Protein AF-A0A4Q0S9Q3-F1 (afdb_monomer_lite)

InterPro domains:
  IPR011087 Domain of unknown function DUF1522 [PF07482] (77-188)

Secondary structure (DSSP, 8-state):
--S-S-----S------PBBSSTTS-SB--TT-BSSPBPPEEE-SS--B--SSSPPBP-TT-BSS---SSGGG-BSS-TTT-S--TT-EEEETTEEEEEESBPPPPGGGPPTT-EEETTEEE-SSS-EEEE-BS-SSS-S-BHHHHHHHHHHHHTSEEEEEETTEEEEEEPTT----EEETTEEEEE--SSS-EEEEEEHHHHHHTTS----SSSEEEEEE--B--BTBBSS---TT---

Organism: NCBI:txid1325118

Foldseek 3Di:
DVDDPDDPPPVDPPPPFFFAQPPPRPHGADPLFALFFAKWKAKFPDQQWWPAPPTAFFFQQAALEAPNPDPNRTHLYWLVPGPQDAQFWKAKPNAIEGEHEAADDDLQPAPPCWADDQQWTDNQQLHIYGYQHNDSGGGSHGNNNVQLSNCSNLVQWTWDHDSRHTDIDGDPSHDGWGADSNMTMHMHDSQFKIKMKHAQVNCVSSSRYPDDDRHIDIHITGGHGDRRYTSDHDDPPDDD

Sequence (240 aa):
DLRGTTTYTSATALSNVLFSGNAGGTTAATGATTLGGVIGSVTGPTVVKDNQGTPANITSTTLLYGDGAALATAGLSTAAATQFTDGTSFTVNGHSITFKAGAAPAAASAPAGYGVSGNIATDGGGNSIIYLGANATNSTATVGDVLSAIDLASGVKNAVVAAGAATITTNTSQTASSITGGQITLETSTGADLSVVGKADLLKTLGLTTATGSGNATITATRTTATGSLASLITDGSTL

pLDDT: mean 89.93, std 14.17, range [39.97, 98.88]

Radius of gyration: 21.65 Å; chains: 1; bounding box: 60×39×56 Å

Structure (mmCIF, N/CA/C/O backbone):
data_AF-A0A4Q0S9Q3-F1
#
_entry.id   AF-A0A4Q0S9Q3-F1
#
loop_
_atom_site.group_PDB
_atom_site.id
_atom_site.type_symbol
_atom_site.label_atom_id
_atom_site.label_alt_id
_atom_site.label_comp_id
_atom_site.label_asym_id
_atom_site.label_entity_id
_atom_site.label_seq_id
_atom_site.pdbx_PDB_ins_code
_atom_site.Cartn_x
_atom_site.Cartn_y
_atom_site.Cartn_z
_atom_site.occupancy
_atom_site.B_iso_or_equiv
_atom_site.auth_seq_id
_atom_site.auth_comp_id
_atom_site.auth_asym_id
_atom_site.auth_atom_id
_atom_site.pdbx_PDB_model_num
ATOM 1 N N . ASP A 1 1 ? -35.015 -9.604 26.735 1.00 41.50 1 ASP A N 1
ATOM 2 C CA . ASP A 1 1 ? -35.066 -10.578 25.637 1.00 41.50 1 ASP A CA 1
ATOM 3 C C . ASP A 1 1 ? -34.632 -9.810 24.437 1.00 41.50 1 ASP A C 1
ATOM 5 O O . ASP A 1 1 ? -35.085 -8.671 24.363 1.00 41.50 1 ASP A O 1
ATOM 9 N N . LEU A 1 2 ? -33.742 -10.310 23.585 1.00 53.56 2 LEU A N 1
ATOM 10 C CA . LEU A 1 2 ? -33.534 -9.438 22.465 1.00 53.56 2 LEU A CA 1
ATOM 11 C C . LEU A 1 2 ? -34.849 -9.481 21.660 1.00 53.56 2 LEU A C 1
ATOM 13 O O . LEU A 1 2 ? -35.456 -8.417 21.625 1.00 53.56 2 LEU A O 1
ATOM 17 N N . ARG A 1 3 ? -35.401 -10.651 21.239 1.00 58.47 3 ARG A N 1
ATOM 18 C CA . ARG A 1 3 ? -36.821 -10.819 20.773 1.00 58.47 3 ARG A CA 1
ATOM 19 C C . ARG A 1 3 ? -37.427 -12.271 20.776 1.00 58.47 3 ARG A C 1
ATOM 21 O O . ARG A 1 3 ? -38.397 -12.515 20.059 1.00 58.47 3 ARG A O 1
ATOM 28 N N . GLY A 1 4 ? -36.876 -13.262 21.484 1.00 39.97 4 GLY A N 1
ATOM 29 C CA . GLY A 1 4 ? -37.471 -14.595 21.697 1.00 39.97 4 GLY A CA 1
ATOM 30 C C . GLY A 1 4 ? -38.446 -14.699 22.891 1.00 39.97 4 GLY A C 1
ATOM 31 O O . GLY A 1 4 ? -38.073 -14.550 24.051 1.00 39.97 4 GLY A O 1
ATOM 32 N N . THR A 1 5 ? -39.689 -15.097 22.605 1.00 51.19 5 THR A N 1
ATOM 33 C CA . THR A 1 5 ? -40.864 -15.224 23.502 1.00 51.19 5 THR A CA 1
ATOM 34 C C . THR A 1 5 ? -40.752 -16.200 24.688 1.00 51.19 5 THR A C 1
ATOM 36 O O . THR A 1 5 ? -41.751 -16.503 25.340 1.00 51.19 5 THR A O 1
ATOM 39 N N . THR A 1 6 ? -39.562 -16.692 25.022 1.00 49.62 6 THR A N 1
ATOM 40 C CA . THR A 1 6 ? -39.327 -17.466 26.244 1.00 49.62 6 THR A CA 1
ATOM 41 C C . THR A 1 6 ? -39.014 -16.522 27.401 1.00 49.62 6 THR A C 1
ATOM 43 O O . THR A 1 6 ? -37.876 -16.091 27.592 1.00 49.62 6 THR A O 1
ATOM 46 N N . THR A 1 7 ? -40.042 -16.187 28.182 1.00 51.19 7 THR A N 1
ATOM 47 C CA . THR A 1 7 ? -39.903 -15.464 29.449 1.00 51.19 7 THR A CA 1
ATOM 48 C C . THR A 1 7 ? -39.202 -16.356 30.471 1.00 51.19 7 THR A C 1
ATOM 50 O O . THR A 1 7 ? -39.825 -17.185 31.127 1.00 51.19 7 THR A O 1
ATOM 53 N N . TYR A 1 8 ? -37.895 -16.173 30.633 1.00 47.66 8 TYR A N 1
ATOM 54 C CA . TYR A 1 8 ? -37.218 -16.585 31.855 1.00 47.66 8 TYR A CA 1
ATOM 55 C C . TYR A 1 8 ? -37.502 -15.525 32.919 1.00 47.66 8 TYR A C 1
ATOM 57 O O . TYR A 1 8 ? -36.966 -14.417 32.858 1.00 47.66 8 TYR A O 1
ATOM 65 N N . THR A 1 9 ? -38.361 -15.837 33.889 1.00 49.69 9 THR A N 1
ATOM 66 C CA . THR A 1 9 ? -38.572 -14.993 35.072 1.00 49.69 9 THR A CA 1
ATOM 67 C C . THR A 1 9 ? -37.354 -15.110 35.991 1.00 49.69 9 THR A C 1
ATOM 69 O O . THR A 1 9 ? -37.385 -15.797 37.005 1.00 49.69 9 THR A O 1
ATOM 72 N N . SER A 1 10 ? -36.251 -14.459 35.623 1.00 50.94 10 SER A N 1
ATOM 73 C CA . SER A 1 10 ? -35.195 -14.103 36.569 1.00 50.94 10 SER A CA 1
ATOM 74 C C . SER A 1 10 ? -35.498 -12.693 37.066 1.00 50.94 10 SER A C 1
ATOM 76 O O . SER A 1 10 ? -35.314 -11.720 36.338 1.00 50.94 10 SER A O 1
ATOM 78 N N . ALA A 1 11 ? -36.004 -12.568 38.295 1.00 43.78 11 ALA A N 1
ATOM 79 C CA . ALA A 1 11 ? -36.315 -11.276 38.919 1.00 43.78 11 ALA A CA 1
ATOM 80 C C . ALA A 1 11 ? -35.061 -10.458 39.301 1.00 43.78 11 ALA A C 1
ATOM 82 O O . ALA A 1 11 ? -35.166 -9.406 39.923 1.00 43.78 11 ALA A O 1
ATOM 83 N N . THR A 1 12 ? -33.877 -10.911 38.892 1.00 48.44 12 THR A N 1
ATOM 84 C CA . THR A 1 12 ? -32.636 -10.142 38.922 1.00 48.44 12 THR A CA 1
ATOM 85 C C . THR A 1 12 ? -31.932 -10.303 37.581 1.00 48.44 12 THR A C 1
ATOM 87 O O . THR A 1 12 ? -30.956 -11.040 37.448 1.00 48.44 12 THR A O 1
ATOM 90 N N . ALA A 1 13 ? -32.411 -9.589 36.564 1.00 44.16 13 ALA A N 1
ATOM 91 C CA . ALA A 1 13 ? -31.478 -9.089 35.570 1.00 44.16 13 ALA A CA 1
ATOM 92 C C . ALA A 1 13 ? -30.642 -8.028 36.294 1.00 44.16 13 ALA A C 1
ATOM 94 O O . ALA A 1 13 ? -31.097 -6.900 36.478 1.00 44.16 13 ALA A O 1
ATOM 95 N N . LEU A 1 14 ? -29.443 -8.387 36.757 1.00 47.53 14 LEU A N 1
ATOM 96 C CA . LEU A 1 14 ? -28.401 -7.383 36.939 1.00 47.53 14 LEU A CA 1
ATOM 97 C C . LEU A 1 14 ? -28.178 -6.822 35.535 1.00 47.53 14 LEU A C 1
ATOM 99 O O . LEU A 1 14 ? -27.492 -7.434 34.720 1.00 47.53 14 LEU A O 1
ATOM 103 N N . SER A 1 15 ? -28.889 -5.753 35.178 1.00 52.16 15 SER A N 1
ATOM 104 C CA . SER A 1 15 ? -28.675 -5.110 33.894 1.00 52.16 15 SER A CA 1
ATOM 105 C C . SER A 1 15 ? -27.280 -4.509 33.966 1.00 52.16 15 SER A C 1
ATOM 107 O O . SER A 1 15 ? -27.103 -3.438 34.548 1.00 52.16 15 SER A O 1
ATOM 109 N N . ASN A 1 16 ? -26.286 -5.188 33.401 1.00 61.50 16 ASN A N 1
ATOM 110 C CA . ASN A 1 16 ? -25.068 -4.512 32.989 1.00 61.50 16 ASN A CA 1
ATOM 111 C C . ASN A 1 16 ? -25.515 -3.537 31.897 1.00 61.50 16 ASN A C 1
ATOM 113 O O . ASN A 1 16 ? -25.686 -3.908 30.738 1.00 61.50 16 ASN A O 1
ATOM 117 N N . VAL A 1 17 ? -25.853 -2.310 32.297 1.00 69.75 17 VAL A N 1
ATOM 118 C CA . VAL A 1 17 ? -26.145 -1.238 31.355 1.00 69.75 17 VAL A CA 1
ATOM 119 C C . VAL A 1 17 ? -24.828 -0.962 30.651 1.00 69.75 17 VAL A C 1
ATOM 121 O O . VAL A 1 17 ? -23.874 -0.507 31.276 1.00 69.75 17 VAL A O 1
ATOM 124 N N . LEU A 1 18 ? -24.752 -1.278 29.358 1.00 74.69 18 LEU A N 1
ATOM 125 C CA . LEU A 1 18 ? -23.637 -0.812 28.551 1.00 74.69 18 LEU A CA 1
ATOM 126 C C . LEU A 1 18 ? -23.770 0.701 28.437 1.00 74.69 18 LEU A C 1
ATOM 128 O O . LEU A 1 18 ? -24.818 1.206 28.032 1.00 74.69 18 LEU A O 1
ATOM 132 N N . PHE A 1 19 ? -22.716 1.418 28.797 1.00 78.31 19 PHE A N 1
ATOM 133 C CA . PHE A 1 19 ? -22.671 2.865 28.670 1.00 78.31 19 PHE A CA 1
ATOM 134 C C . PHE A 1 19 ? -21.982 3.259 27.365 1.00 78.31 19 PHE A C 1
ATOM 136 O O . PHE A 1 19 ? -21.008 2.645 26.920 1.00 78.31 19 PHE A O 1
ATOM 143 N N . SER A 1 20 ? -22.517 4.301 26.745 1.00 78.38 20 SER A N 1
ATOM 144 C CA . SER A 1 20 ? -21.866 4.992 25.637 1.00 78.38 20 SER A CA 1
ATOM 145 C C . SER A 1 20 ? -20.616 5.740 26.117 1.00 78.38 20 SER A C 1
ATOM 147 O O . SER A 1 20 ? -20.475 6.048 27.300 1.00 78.38 20 SER A O 1
ATOM 149 N N . GLY A 1 21 ? -19.729 6.088 25.187 1.00 74.75 21 GLY A N 1
ATOM 150 C CA . GLY A 1 21 ? -18.534 6.899 25.421 1.00 74.75 21 GLY A CA 1
ATOM 151 C C . GLY A 1 21 ? -18.807 8.382 25.681 1.00 74.75 21 GLY A C 1
ATOM 152 O O . GLY A 1 21 ? -17.877 9.183 25.665 1.00 74.75 21 GLY A O 1
ATOM 153 N N . ASN A 1 22 ? -20.063 8.775 25.913 1.00 73.56 22 ASN A N 1
ATOM 154 C CA . ASN A 1 22 ? -20.405 10.137 26.304 1.00 73.56 22 ASN A CA 1
ATOM 155 C C . ASN A 1 22 ? -19.749 10.507 27.645 1.00 73.56 22 ASN A C 1
ATOM 157 O O . ASN A 1 22 ? -19.721 9.717 28.594 1.00 73.56 22 ASN A O 1
ATOM 161 N N . ALA A 1 23 ? -19.262 11.748 27.734 1.00 68.12 23 ALA A N 1
ATOM 162 C CA . ALA A 1 23 ? -18.641 12.273 28.944 1.00 68.12 23 ALA A CA 1
ATOM 163 C C . ALA A 1 23 ? -19.564 12.105 30.166 1.00 68.12 23 ALA A C 1
ATOM 165 O O . ALA A 1 23 ? -20.757 12.399 30.108 1.00 68.12 23 ALA A O 1
ATOM 166 N N . GLY A 1 24 ? -18.997 11.620 31.272 1.00 70.62 24 GLY A N 1
ATOM 167 C CA . GLY A 1 24 ? -19.723 11.342 32.513 1.00 70.62 24 GLY A CA 1
ATOM 168 C C . GLY A 1 24 ? -20.203 9.897 32.674 1.00 70.62 24 GLY A C 1
ATOM 169 O O . GLY A 1 24 ? -20.557 9.527 33.787 1.00 70.62 24 GLY A O 1
ATOM 170 N N . GLY A 1 25 ? -20.183 9.063 31.624 1.00 67.88 25 GLY A N 1
ATOM 171 C CA . GLY A 1 25 ? -20.372 7.607 31.746 1.00 67.88 25 GLY A CA 1
ATOM 172 C C . GLY A 1 25 ? -21.751 7.152 32.244 1.00 67.88 25 GLY A C 1
ATOM 173 O O . GLY A 1 25 ? -21.907 6.003 32.632 1.00 67.88 25 GLY A O 1
ATOM 174 N N . THR A 1 26 ? -22.752 8.036 32.251 1.00 74.12 26 THR A N 1
ATOM 175 C CA . THR A 1 26 ? -24.121 7.741 32.715 1.00 74.12 26 THR A CA 1
ATOM 176 C C . THR A 1 26 ? -25.101 7.477 31.575 1.00 74.12 26 THR A C 1
ATOM 178 O O . THR A 1 26 ? -26.224 7.032 31.808 1.00 74.12 26 THR A O 1
ATOM 181 N N . THR A 1 27 ? -24.704 7.758 30.331 1.00 77.94 27 THR A N 1
ATOM 182 C CA . THR A 1 27 ? -25.585 7.625 29.166 1.00 77.94 27 THR A CA 1
ATOM 183 C C . THR A 1 27 ? -25.560 6.190 28.658 1.00 77.94 27 THR A C 1
ATOM 185 O O . THR A 1 27 ? -24.538 5.733 28.141 1.00 77.94 27 THR A O 1
ATOM 188 N N . ALA A 1 28 ? -26.683 5.485 28.791 1.00 80.62 28 ALA A N 1
ATOM 189 C CA . ALA A 1 28 ? -26.842 4.131 28.272 1.00 80.62 28 ALA A CA 1
ATOM 190 C C . ALA A 1 28 ? -26.620 4.081 26.749 1.00 80.62 28 ALA A C 1
ATOM 192 O O . ALA A 1 28 ? -27.009 4.993 26.016 1.00 80.62 28 ALA A O 1
ATOM 193 N N . ALA A 1 29 ? -25.999 3.003 26.277 1.00 77.06 29 ALA A N 1
ATOM 194 C CA . ALA A 1 29 ? -25.875 2.698 24.863 1.00 77.06 29 ALA A CA 1
ATOM 195 C C . ALA A 1 29 ? -27.266 2.510 24.232 1.00 77.06 29 ALA A C 1
ATOM 197 O O . ALA A 1 29 ? -28.191 1.980 24.849 1.00 77.06 29 ALA A O 1
ATOM 198 N N . THR A 1 30 ? -27.407 2.942 22.983 1.00 80.62 30 THR A N 1
ATOM 199 C CA . THR A 1 30 ? -28.635 2.813 22.187 1.00 80.62 30 THR A CA 1
ATOM 200 C C . THR A 1 30 ? -28.374 1.946 20.957 1.00 80.62 30 THR A C 1
ATOM 202 O O . THR A 1 30 ? -27.236 1.571 20.689 1.00 80.62 30 THR A O 1
ATOM 205 N N . GLY A 1 31 ? -29.402 1.658 20.151 1.00 75.75 31 GLY A N 1
ATOM 206 C CA . GLY A 1 31 ? -29.225 0.938 18.881 1.00 75.75 31 GLY A CA 1
ATOM 207 C C . GLY A 1 31 ? -28.346 1.664 17.851 1.00 75.75 31 GLY A C 1
ATOM 208 O O . GLY A 1 31 ? -27.918 1.046 16.883 1.00 75.75 31 GLY A O 1
ATOM 209 N N . ALA A 1 32 ? -28.063 2.955 18.059 1.00 76.81 32 ALA A N 1
ATOM 210 C CA . ALA A 1 32 ? -27.118 3.724 17.252 1.00 76.81 32 ALA A CA 1
ATOM 211 C C . ALA A 1 32 ? -25.681 3.690 17.809 1.00 76.81 32 ALA A C 1
ATOM 213 O O . ALA A 1 32 ? -24.775 4.221 17.172 1.00 76.81 32 ALA A O 1
ATOM 214 N N . THR A 1 33 ? -25.463 3.105 18.993 1.00 76.69 33 THR A N 1
ATOM 215 C CA . THR A 1 33 ? -24.143 3.054 19.622 1.00 76.69 33 THR A CA 1
ATOM 216 C C . THR A 1 33 ? -23.263 2.007 18.946 1.00 76.69 33 THR A C 1
ATOM 218 O O . THR A 1 33 ? -23.623 0.831 18.888 1.00 76.69 33 THR A O 1
ATOM 221 N N . THR A 1 34 ? -22.098 2.415 18.444 1.00 76.38 34 THR A N 1
ATOM 222 C CA . THR A 1 34 ? -21.179 1.504 17.758 1.00 76.38 34 THR A CA 1
ATOM 223 C C . THR A 1 34 ? -20.346 0.703 18.755 1.00 76.38 34 THR A C 1
ATOM 225 O O . THR A 1 34 ? -19.834 1.223 19.746 1.00 76.38 34 THR A O 1
ATOM 228 N N . LEU A 1 35 ? -20.193 -0.588 18.463 1.00 73.12 35 LEU A N 1
ATOM 229 C CA . LEU A 1 35 ? -19.314 -1.499 19.204 1.00 73.12 35 LEU A CA 1
ATOM 230 C C . LEU A 1 35 ? -17.835 -1.291 18.834 1.00 73.12 35 LEU A C 1
ATOM 232 O O . LEU A 1 35 ? -16.946 -1.536 19.646 1.00 73.12 35 LEU A O 1
ATOM 236 N N . GLY A 1 36 ? -17.582 -0.846 17.597 1.00 68.06 36 GLY A N 1
ATOM 237 C CA . GLY A 1 36 ? -16.256 -0.493 17.099 1.00 68.06 36 GLY A CA 1
ATOM 238 C C . GLY A 1 36 ? -15.835 0.915 17.515 1.00 68.06 36 GLY A C 1
ATOM 239 O O . GLY A 1 36 ? -16.677 1.791 17.742 1.00 68.06 36 GLY A O 1
ATOM 240 N N . GLY A 1 37 ? -14.521 1.114 17.596 1.00 75.94 37 GLY A N 1
ATOM 241 C CA . GLY A 1 37 ? -13.924 2.434 17.757 1.00 75.94 37 GLY A CA 1
ATOM 242 C C . GLY A 1 37 ? -14.019 3.256 16.472 1.00 75.94 37 GLY A C 1
ATOM 243 O O . GLY A 1 37 ? -14.237 2.729 15.380 1.00 75.94 37 GLY A O 1
ATOM 244 N N . VAL A 1 38 ? -13.834 4.562 16.611 1.00 86.44 38 VAL A N 1
ATOM 245 C CA . VAL A 1 38 ? -13.593 5.473 15.497 1.00 86.44 38 VAL A CA 1
ATOM 246 C C . VAL A 1 38 ? -12.195 5.224 14.941 1.00 86.44 38 VAL A C 1
ATOM 248 O O . VAL A 1 38 ? -11.270 4.854 15.672 1.00 86.44 38 VAL A O 1
ATOM 251 N N . ILE A 1 39 ? -12.071 5.431 13.632 1.00 91.94 39 ILE A N 1
ATOM 252 C CA . ILE A 1 39 ? -10.821 5.342 12.884 1.00 91.94 39 ILE A CA 1
ATOM 253 C C . ILE A 1 39 ? -9.752 6.192 13.582 1.00 91.94 39 ILE A C 1
ATOM 255 O O . ILE A 1 39 ? -9.912 7.399 13.754 1.00 91.94 39 ILE A O 1
ATOM 259 N N . GLY A 1 40 ? -8.673 5.541 14.003 1.00 94.38 40 GLY A N 1
ATOM 260 C CA . GLY A 1 40 ? -7.400 6.190 14.283 1.00 94.38 40 GLY A CA 1
ATOM 261 C C . GLY A 1 40 ? -6.532 6.272 13.031 1.00 94.38 40 GLY A C 1
ATOM 262 O O . GLY A 1 40 ? -6.664 5.447 12.126 1.00 94.38 40 GLY A O 1
ATOM 263 N N . SER A 1 41 ? -5.608 7.229 13.032 1.00 96.88 41 SER A N 1
ATOM 264 C CA . SER A 1 41 ? -4.704 7.522 11.920 1.00 96.88 41 SER A CA 1
ATOM 265 C C . SER A 1 41 ? -3.264 7.675 12.412 1.00 96.88 41 SER A C 1
ATOM 267 O O . SER A 1 41 ? -3.044 8.161 13.524 1.00 96.88 41 SER A O 1
ATOM 269 N N . VAL A 1 42 ? -2.281 7.381 11.564 1.00 98.25 42 VAL A N 1
ATOM 270 C CA . VAL A 1 42 ? -0.870 7.731 11.790 1.00 98.25 42 VAL A CA 1
ATOM 271 C C . VAL A 1 42 ? -0.291 8.399 10.550 1.00 98.25 42 VAL A C 1
ATOM 273 O O . VAL A 1 42 ? -0.330 7.845 9.454 1.00 98.25 42 VAL A O 1
ATOM 276 N N . THR A 1 43 ? 0.265 9.596 10.723 1.00 98.44 43 THR A N 1
ATOM 277 C CA . THR A 1 43 ? 0.940 10.335 9.649 1.00 98.44 43 THR A CA 1
ATOM 278 C C . THR A 1 43 ? 2.444 10.151 9.766 1.00 98.44 43 THR A C 1
ATOM 280 O O . THR A 1 43 ? 3.017 10.344 10.840 1.00 98.44 43 THR A O 1
ATOM 283 N N . GLY A 1 44 ? 3.084 9.780 8.657 1.00 97.56 44 GLY A N 1
ATOM 284 C CA . GLY A 1 44 ? 4.533 9.649 8.578 1.00 97.56 44 GLY A CA 1
ATOM 285 C C . GLY A 1 44 ? 5.234 10.962 8.951 1.00 97.56 44 GLY A C 1
ATOM 286 O O . GLY A 1 44 ? 4.773 12.030 8.553 1.00 97.56 44 GLY A O 1
ATOM 287 N N . PRO A 1 45 ? 6.354 10.923 9.694 1.00 97.50 45 PRO A N 1
ATOM 288 C CA . PRO A 1 45 ? 6.996 12.124 10.236 1.00 97.50 45 PRO A CA 1
ATOM 289 C C . PRO A 1 45 ? 7.793 12.928 9.197 1.00 97.50 45 PRO A C 1
ATOM 291 O O . PRO A 1 45 ? 8.506 13.864 9.553 1.00 97.50 45 PRO A O 1
ATOM 294 N N . THR A 1 46 ? 7.806 12.513 7.929 1.00 96.19 46 THR A N 1
ATOM 295 C CA . THR A 1 46 ? 8.665 13.095 6.894 1.00 96.19 46 THR A CA 1
ATOM 296 C C . THR A 1 46 ? 7.858 13.393 5.639 1.00 96.19 46 THR A C 1
ATOM 298 O O . THR A 1 46 ? 7.202 12.510 5.094 1.00 96.19 46 THR A O 1
ATOM 301 N N . VAL A 1 47 ? 7.972 14.625 5.134 1.00 98.19 47 VAL A N 1
ATOM 302 C CA . VAL A 1 47 ? 7.541 14.967 3.773 1.00 98.19 47 VAL A CA 1
ATOM 303 C C . VAL A 1 47 ? 8.458 14.256 2.786 1.00 98.19 47 VAL A C 1
ATOM 305 O O . VAL A 1 47 ? 9.663 14.513 2.759 1.00 98.19 47 VAL A O 1
ATOM 308 N N . VAL A 1 48 ? 7.886 13.388 1.960 1.00 98.38 48 VAL A N 1
ATOM 309 C CA . VAL A 1 48 ? 8.614 12.676 0.915 1.00 98.38 48 VAL A CA 1
ATOM 310 C C . VAL A 1 48 ? 8.518 13.453 -0.390 1.00 98.38 48 VAL A C 1
ATOM 312 O O . VAL A 1 48 ? 7.460 13.969 -0.774 1.00 98.38 48 VAL A O 1
ATOM 315 N N . LYS A 1 49 ? 9.656 13.530 -1.073 1.00 98.25 49 LYS A N 1
ATOM 316 C CA . LYS A 1 49 ? 9.774 14.095 -2.409 1.00 98.25 49 LYS A CA 1
ATOM 317 C C . LYS A 1 49 ? 10.067 12.987 -3.411 1.00 98.25 49 LYS A C 1
ATOM 319 O O . LYS A 1 49 ? 10.662 11.977 -3.043 1.00 98.25 49 LYS A O 1
ATOM 324 N N . ASP A 1 50 ? 9.643 13.178 -4.650 1.00 98.19 50 ASP A N 1
ATOM 325 C CA . ASP A 1 50 ? 10.072 12.321 -5.749 1.00 98.19 50 ASP A CA 1
ATOM 326 C C . ASP A 1 50 ? 11.534 12.591 -6.140 1.00 98.19 50 ASP A C 1
ATOM 328 O O . ASP A 1 50 ? 12.203 13.487 -5.616 1.00 98.19 50 ASP A O 1
ATOM 332 N N . ASN A 1 51 ? 12.043 11.778 -7.057 1.00 97.38 51 ASN A N 1
ATOM 333 C CA . ASN A 1 51 ? 13.422 11.823 -7.521 1.00 97.38 51 ASN A CA 1
ATOM 334 C C . ASN A 1 51 ? 13.629 12.653 -8.798 1.00 97.38 51 ASN A C 1
ATOM 336 O O . ASN A 1 51 ? 14.629 12.454 -9.491 1.00 97.38 51 ASN A O 1
ATOM 340 N N . GLN A 1 52 ? 12.705 13.555 -9.135 1.00 96.56 52 GLN A N 1
ATOM 341 C CA . GLN A 1 52 ? 12.877 14.408 -10.308 1.00 96.56 52 GLN A CA 1
ATOM 342 C C . GLN A 1 52 ? 14.063 15.364 -10.153 1.00 96.56 52 GLN A C 1
ATOM 344 O O . GLN A 1 52 ? 14.493 15.689 -9.045 1.00 96.56 52 GLN A O 1
ATOM 349 N N . GLY A 1 53 ? 14.541 15.903 -11.281 1.00 91.62 53 GLY A N 1
ATOM 350 C CA . GLY A 1 53 ? 15.591 16.931 -11.285 1.00 91.62 53 GLY A CA 1
ATOM 351 C C . GLY A 1 53 ? 15.242 18.170 -10.445 1.00 91.62 53 GLY A C 1
ATOM 352 O O . GLY A 1 53 ? 16.130 18.811 -9.891 1.00 91.62 53 GLY A O 1
ATOM 353 N N . THR A 1 54 ? 13.951 18.490 -10.303 1.00 94.88 54 THR A N 1
ATOM 354 C CA . THR A 1 54 ? 13.428 19.386 -9.259 1.00 94.88 54 THR A CA 1
ATOM 355 C C . THR A 1 54 ? 12.421 18.605 -8.410 1.00 94.88 54 THR A C 1
ATOM 357 O O . THR A 1 54 ? 11.287 18.434 -8.857 1.00 94.88 54 THR A O 1
ATOM 360 N N . PRO A 1 55 ? 12.811 18.125 -7.214 1.00 96.62 55 PRO A N 1
ATOM 361 C CA . PRO A 1 55 ? 11.974 17.238 -6.410 1.00 96.62 55 PRO A CA 1
ATOM 362 C C . PRO A 1 55 ? 10.616 17.849 -6.033 1.00 96.62 55 PRO A C 1
ATOM 364 O O . PRO A 1 55 ? 10.542 18.897 -5.376 1.00 96.62 55 PRO A O 1
ATOM 367 N N . ALA A 1 56 ? 9.531 17.166 -6.394 1.00 97.19 56 ALA A N 1
ATOM 368 C CA . ALA A 1 56 ? 8.162 17.536 -6.039 1.00 97.19 56 ALA A CA 1
ATOM 369 C C . ALA A 1 56 ? 7.637 16.674 -4.881 1.00 97.19 56 ALA A C 1
ATOM 371 O O . ALA A 1 56 ? 8.188 15.623 -4.579 1.00 97.19 56 ALA A O 1
ATOM 372 N N . ASN A 1 57 ? 6.583 17.123 -4.190 1.00 98.38 57 ASN A N 1
ATOM 373 C CA . ASN A 1 57 ? 5.909 16.275 -3.197 1.00 98.38 57 ASN A CA 1
ATOM 374 C C . ASN A 1 57 ? 5.334 15.034 -3.880 1.00 98.38 57 ASN A C 1
ATOM 376 O O . ASN A 1 57 ? 4.693 15.162 -4.924 1.00 98.38 57 ASN A O 1
ATOM 380 N N . ILE A 1 58 ? 5.499 13.867 -3.259 1.00 98.56 58 ILE A N 1
ATOM 381 C CA . ILE A 1 58 ? 4.899 12.643 -3.792 1.00 98.56 58 ILE A CA 1
ATOM 382 C C . ILE A 1 58 ? 3.371 12.721 -3.776 1.00 98.56 58 ILE A C 1
ATOM 384 O O . ILE A 1 58 ? 2.761 13.432 -2.970 1.00 98.56 58 ILE A O 1
ATOM 388 N N . THR A 1 59 ? 2.757 11.942 -4.657 1.00 98.38 59 THR A N 1
ATOM 389 C CA . THR A 1 59 ? 1.311 11.724 -4.728 1.00 98.38 59 THR A CA 1
ATOM 390 C C . THR A 1 59 ? 1.032 10.228 -4.864 1.00 98.38 59 THR A C 1
ATOM 392 O O . THR A 1 59 ? 1.958 9.420 -4.948 1.00 98.38 59 THR A O 1
ATOM 395 N N . SER A 1 60 ? -0.241 9.831 -4.914 1.00 97.88 60 SER A N 1
ATOM 396 C CA . SER A 1 60 ? -0.605 8.424 -5.121 1.00 97.88 60 SER A CA 1
ATOM 397 C C . SER A 1 60 ? -0.142 7.876 -6.472 1.00 97.88 60 SER A C 1
ATOM 399 O O . SER A 1 60 ? -0.012 6.665 -6.602 1.00 97.88 60 SER A O 1
ATOM 401 N N . THR A 1 61 ? 0.150 8.729 -7.459 1.00 97.75 61 THR A N 1
ATOM 402 C CA . THR A 1 61 ? 0.635 8.304 -8.780 1.00 97.75 61 THR A CA 1
ATOM 403 C C . THR A 1 61 ? 2.158 8.237 -8.877 1.00 97.75 61 THR A C 1
ATOM 405 O O . THR A 1 61 ? 2.669 7.799 -9.902 1.00 97.75 61 THR A O 1
ATOM 408 N N . THR A 1 62 ? 2.900 8.678 -7.853 1.00 98.62 62 THR A N 1
ATOM 409 C CA . THR A 1 62 ? 4.367 8.577 -7.838 1.00 98.62 62 THR A CA 1
ATOM 410 C C . THR A 1 62 ? 4.782 7.108 -7.908 1.00 98.62 62 THR A C 1
ATOM 412 O O . THR A 1 62 ? 4.234 6.275 -7.183 1.00 98.62 62 THR A O 1
ATOM 415 N N . LEU A 1 63 ? 5.747 6.782 -8.771 1.00 98.69 63 LEU A N 1
ATOM 416 C CA . LEU A 1 63 ? 6.238 5.415 -8.940 1.00 98.69 63 LEU A CA 1
ATOM 417 C C . LEU A 1 63 ? 7.028 4.952 -7.706 1.00 98.69 63 LEU A C 1
ATOM 419 O O . LEU A 1 63 ? 7.649 5.751 -7.004 1.00 98.69 63 LEU A O 1
ATOM 423 N N . LEU A 1 64 ? 7.082 3.643 -7.459 1.00 98.50 64 LEU A N 1
ATOM 424 C CA . LEU A 1 64 ? 7.956 3.105 -6.403 1.00 98.50 64 LEU A CA 1
ATOM 425 C C . LEU A 1 64 ? 9.442 3.323 -6.715 1.00 98.50 64 LEU A C 1
ATOM 427 O O . LEU A 1 64 ? 10.243 3.591 -5.819 1.00 98.50 64 LEU A O 1
ATOM 431 N N . TYR A 1 65 ? 9.797 3.269 -7.995 1.00 98.56 65 TYR A N 1
ATOM 432 C CA . TYR A 1 65 ? 11.079 3.724 -8.514 1.00 98.56 65 TYR A CA 1
ATOM 433 C C . TYR A 1 65 ? 10.942 4.164 -9.974 1.00 98.56 65 TYR A C 1
ATOM 435 O O . TYR A 1 65 ? 10.086 3.663 -10.705 1.00 98.56 65 TYR A O 1
ATOM 443 N N . GLY A 1 66 ? 11.802 5.083 -10.397 1.00 97.75 66 GLY A N 1
ATOM 444 C CA . GLY A 1 66 ? 11.884 5.536 -11.782 1.00 97.75 66 GLY A CA 1
ATOM 445 C C . GLY A 1 66 ? 13.141 6.355 -12.051 1.00 97.75 66 GLY A C 1
ATOM 446 O O . GLY A 1 66 ? 13.901 6.650 -11.133 1.00 97.75 66 GLY A O 1
ATOM 447 N N . ASP A 1 67 ? 13.399 6.710 -13.303 1.00 96.25 67 ASP A N 1
ATOM 448 C CA . ASP A 1 67 ? 14.553 7.520 -13.701 1.00 96.25 67 ASP A CA 1
ATOM 449 C C . ASP A 1 67 ? 14.417 9.002 -13.312 1.00 96.25 67 ASP A C 1
ATOM 451 O O . ASP A 1 67 ? 15.423 9.709 -13.281 1.00 96.25 67 ASP A O 1
ATOM 455 N N . GLY A 1 68 ? 13.204 9.468 -12.986 1.00 96.19 68 GLY A N 1
ATOM 45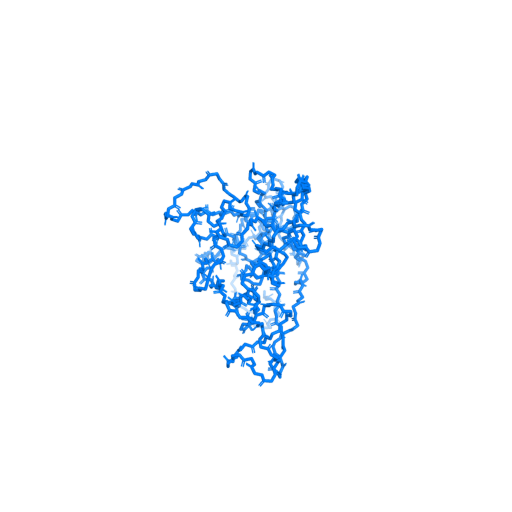6 C CA . GLY A 1 68 ? 12.937 10.856 -12.603 1.00 96.19 68 GLY A CA 1
ATOM 457 C C . GLY A 1 68 ? 13.167 11.877 -13.724 1.00 96.19 68 GLY A C 1
ATOM 458 O O . GLY A 1 68 ? 13.182 13.081 -13.460 1.00 96.19 68 GLY A O 1
ATOM 459 N N . ALA A 1 69 ? 13.352 11.434 -14.972 1.00 94.88 69 ALA A N 1
ATOM 460 C CA . ALA A 1 69 ? 13.623 12.317 -16.105 1.00 94.88 69 ALA A CA 1
ATOM 461 C C . ALA A 1 69 ? 12.391 13.140 -16.523 1.00 94.88 69 ALA A C 1
ATOM 463 O O . ALA A 1 69 ? 12.533 14.208 -17.121 1.00 94.88 69 ALA A O 1
ATOM 464 N N . ALA A 1 70 ? 11.186 12.660 -16.202 1.00 93.31 70 ALA A N 1
ATOM 465 C CA . ALA A 1 70 ? 9.923 13.351 -16.426 1.00 93.31 70 ALA A CA 1
ATOM 466 C C . ALA A 1 70 ? 8.922 13.057 -15.298 1.00 93.31 70 ALA A C 1
ATOM 468 O O . ALA A 1 70 ? 9.060 12.079 -14.567 1.00 93.31 70 ALA A O 1
ATOM 469 N N . LEU A 1 71 ? 7.844 13.846 -15.222 1.00 91.75 71 LEU A N 1
ATOM 470 C CA . LEU A 1 71 ? 6.768 13.646 -14.239 1.00 91.75 71 LEU A CA 1
ATOM 471 C C . LEU A 1 71 ? 6.176 12.228 -14.275 1.00 91.75 71 LEU A C 1
ATOM 473 O O . LEU A 1 71 ? 5.853 11.668 -13.234 1.00 91.75 71 LEU A O 1
ATOM 477 N N . ALA A 1 72 ? 6.051 11.634 -15.466 1.00 93.38 72 ALA A N 1
ATOM 478 C CA . ALA A 1 72 ? 5.509 10.285 -15.640 1.00 93.38 72 ALA A CA 1
ATOM 479 C C . ALA A 1 72 ? 6.459 9.168 -15.165 1.00 93.38 72 ALA A C 1
ATOM 481 O O . ALA A 1 72 ? 6.018 8.039 -14.974 1.00 93.38 72 ALA A O 1
ATOM 482 N N . THR A 1 73 ? 7.747 9.472 -14.992 1.00 95.81 73 THR A N 1
ATOM 483 C CA . THR A 1 73 ? 8.780 8.539 -14.517 1.00 95.81 73 THR A CA 1
ATOM 484 C C . THR A 1 73 ? 9.351 8.950 -13.158 1.00 95.81 73 THR A C 1
ATOM 486 O O . THR A 1 73 ? 10.350 8.393 -12.701 1.00 95.81 73 THR A O 1
ATOM 489 N N . ALA A 1 74 ? 8.701 9.907 -12.491 1.00 97.75 74 ALA A N 1
ATOM 490 C CA . ALA A 1 74 ? 9.022 10.333 -11.142 1.00 97.75 74 ALA A CA 1
ATOM 491 C C . ALA A 1 74 ? 8.700 9.214 -10.145 1.00 97.75 74 ALA A C 1
ATOM 493 O O . ALA A 1 74 ? 7.549 8.782 -10.015 1.00 97.75 74 ALA A O 1
ATOM 494 N N . GLY A 1 75 ? 9.721 8.752 -9.428 1.00 98.12 75 GLY A N 1
ATOM 495 C CA . GLY A 1 75 ? 9.598 7.728 -8.401 1.00 98.12 75 GLY A CA 1
ATOM 496 C C . GLY A 1 75 ? 10.108 8.181 -7.038 1.00 98.12 75 GLY A C 1
ATOM 497 O O . GLY A 1 75 ? 10.683 9.257 -6.895 1.00 98.12 75 GLY A O 1
ATOM 498 N N . LEU A 1 76 ? 9.933 7.333 -6.023 1.00 98.31 76 LEU A N 1
ATOM 499 C CA . LEU A 1 76 ? 10.517 7.549 -4.690 1.00 98.31 76 LEU A CA 1
ATOM 500 C C . LEU A 1 76 ? 12.053 7.520 -4.709 1.00 98.31 76 LEU A C 1
ATOM 502 O O . LEU A 1 76 ? 12.712 8.100 -3.852 1.00 98.31 76 LEU A O 1
ATOM 506 N N . SER A 1 77 ? 12.624 6.790 -5.665 1.00 97.69 77 SER A N 1
ATOM 507 C CA . SER A 1 77 ? 14.062 6.591 -5.834 1.00 97.69 77 SER A CA 1
ATOM 508 C C . SER A 1 77 ? 14.364 6.107 -7.252 1.00 97.69 77 SER A C 1
ATOM 510 O O . SER A 1 77 ? 13.455 5.787 -8.021 1.00 97.69 77 SER A O 1
ATOM 512 N N . THR A 1 78 ? 15.647 6.033 -7.604 1.00 97.38 78 THR A N 1
ATOM 513 C CA . THR A 1 78 ? 16.079 5.336 -8.820 1.00 97.38 78 THR A CA 1
ATOM 514 C C . THR A 1 78 ? 16.029 3.822 -8.619 1.00 97.38 78 THR A C 1
ATOM 516 O O . THR A 1 78 ? 16.132 3.330 -7.496 1.00 97.38 78 THR A O 1
ATOM 519 N N . ALA A 1 79 ? 15.944 3.060 -9.712 1.00 95.88 79 ALA A N 1
ATOM 520 C CA . ALA A 1 79 ? 15.937 1.596 -9.652 1.00 95.88 79 ALA A CA 1
ATOM 521 C C . ALA A 1 79 ? 17.155 0.993 -8.922 1.00 95.88 79 ALA A C 1
ATOM 523 O O . ALA A 1 79 ? 17.039 -0.045 -8.285 1.00 95.88 79 ALA A O 1
ATOM 524 N N . ALA A 1 80 ? 18.320 1.648 -8.972 1.00 95.12 80 ALA A N 1
ATOM 525 C CA . ALA A 1 80 ? 19.530 1.165 -8.303 1.00 95.12 80 ALA A CA 1
ATOM 526 C C . ALA A 1 80 ? 19.511 1.356 -6.775 1.00 95.12 80 ALA A C 1
ATOM 528 O O . ALA A 1 80 ? 20.248 0.672 -6.069 1.00 95.12 80 ALA A O 1
ATOM 529 N N . ALA A 1 81 ? 18.707 2.295 -6.271 1.00 95.62 81 ALA A N 1
ATOM 530 C CA . ALA A 1 81 ? 18.650 2.662 -4.856 1.00 95.62 81 ALA A CA 1
ATOM 531 C C . ALA A 1 81 ? 17.336 2.243 -4.178 1.00 95.62 81 ALA A C 1
ATOM 533 O O . ALA A 1 81 ? 17.117 2.558 -3.009 1.00 95.62 81 ALA A O 1
ATOM 534 N N . THR A 1 82 ? 16.438 1.587 -4.913 1.00 97.00 82 THR A N 1
ATOM 535 C CA . THR A 1 82 ? 15.109 1.260 -4.407 1.00 97.00 82 THR A CA 1
ATOM 536 C C . THR A 1 82 ? 15.137 0.127 -3.388 1.00 97.00 82 THR A C 1
ATOM 538 O O . THR A 1 82 ? 15.849 -0.864 -3.541 1.00 97.00 82 THR A O 1
ATOM 541 N N . GLN A 1 83 ? 14.278 0.246 -2.378 1.00 96.88 83 GLN A N 1
ATOM 542 C CA . GLN A 1 83 ? 14.013 -0.816 -1.404 1.00 96.88 83 GLN A CA 1
ATOM 543 C C . GLN A 1 83 ? 12.907 -1.780 -1.879 1.00 96.88 83 GLN A C 1
ATOM 545 O O . GLN A 1 83 ? 12.630 -2.791 -1.228 1.00 96.88 83 GLN A O 1
ATOM 550 N N . PHE A 1 84 ? 12.267 -1.473 -3.010 1.00 97.44 84 PHE A N 1
ATOM 551 C CA . PHE A 1 84 ? 11.212 -2.275 -3.623 1.00 97.44 84 PHE A CA 1
ATOM 552 C C . PHE A 1 84 ? 11.820 -3.204 -4.676 1.00 97.44 84 PHE A C 1
ATOM 554 O O . PHE A 1 84 ? 11.944 -2.841 -5.843 1.00 97.44 84 PHE A O 1
ATOM 561 N N . THR A 1 85 ? 12.229 -4.399 -4.256 1.00 96.19 85 THR A N 1
ATOM 562 C CA . THR A 1 85 ? 12.863 -5.407 -5.116 1.00 96.19 85 THR A CA 1
ATOM 563 C C . THR A 1 85 ? 12.094 -6.727 -5.059 1.00 96.19 85 THR A C 1
ATOM 565 O O . THR A 1 85 ? 11.227 -6.915 -4.207 1.00 96.19 85 THR A O 1
ATOM 568 N N . ASP A 1 86 ? 12.356 -7.637 -6.003 1.00 97.50 86 ASP A N 1
ATOM 569 C CA . ASP A 1 86 ? 11.642 -8.919 -6.068 1.00 97.50 86 ASP A CA 1
ATOM 570 C C . ASP A 1 86 ? 11.766 -9.687 -4.744 1.00 97.50 86 ASP A C 1
ATOM 572 O O . ASP A 1 86 ? 12.867 -9.933 -4.249 1.00 97.50 86 ASP A O 1
ATOM 576 N N . GLY A 1 87 ? 10.625 -10.065 -4.173 1.00 97.00 87 GLY A N 1
ATOM 577 C CA . GLY A 1 87 ? 10.538 -10.820 -2.929 1.00 97.00 87 GLY A CA 1
ATOM 578 C C . GLY A 1 87 ? 10.647 -9.990 -1.650 1.00 97.00 87 GLY A C 1
ATOM 579 O O . GLY A 1 87 ? 10.476 -10.563 -0.572 1.00 97.00 87 GLY A O 1
ATOM 580 N N . THR A 1 88 ? 10.884 -8.671 -1.710 1.00 97.88 88 THR A N 1
ATOM 581 C CA . THR A 1 88 ? 10.761 -7.856 -0.493 1.00 97.88 88 THR A CA 1
ATOM 582 C C . THR A 1 88 ? 9.308 -7.789 -0.054 1.00 97.88 88 THR A C 1
ATOM 584 O O . THR A 1 88 ? 8.379 -7.834 -0.862 1.00 97.88 88 THR A O 1
ATOM 587 N N . SER A 1 89 ? 9.100 -7.720 1.254 1.00 98.00 89 SER A N 1
ATOM 588 C CA . SER A 1 89 ? 7.765 -7.681 1.824 1.00 98.00 89 SER A CA 1
ATOM 589 C C . SER A 1 89 ? 7.740 -6.952 3.156 1.00 98.00 89 SER A C 1
ATOM 591 O O . SER A 1 89 ? 8.766 -6.719 3.806 1.00 98.00 89 SER A O 1
ATOM 593 N N . PHE A 1 90 ? 6.533 -6.585 3.551 1.00 98.56 90 PHE A N 1
ATOM 594 C CA . PHE A 1 90 ? 6.204 -6.169 4.901 1.00 98.56 90 PHE A CA 1
ATOM 595 C C . PHE A 1 90 ? 4.808 -6.690 5.241 1.00 98.56 90 PHE A C 1
ATOM 597 O O . PHE A 1 90 ? 4.059 -7.112 4.357 1.00 98.56 90 PHE A O 1
ATOM 604 N N . THR A 1 91 ? 4.467 -6.693 6.523 1.00 98.75 91 THR A N 1
ATOM 605 C CA . THR A 1 91 ? 3.168 -7.170 6.991 1.00 98.75 91 THR A CA 1
ATOM 606 C C . THR A 1 91 ? 2.312 -6.033 7.511 1.00 98.75 91 THR A C 1
ATOM 608 O O . THR A 1 91 ? 2.826 -5.130 8.171 1.00 98.75 91 THR A O 1
ATOM 611 N N . VAL A 1 92 ? 1.008 -6.125 7.280 1.00 98.81 92 VAL A N 1
ATOM 612 C CA . VAL A 1 92 ? -0.009 -5.229 7.832 1.00 98.81 92 VAL A CA 1
ATOM 613 C C . VAL A 1 92 ? -1.053 -6.084 8.529 1.00 98.81 92 VAL A C 1
ATOM 615 O O . VAL A 1 92 ? -1.691 -6.921 7.896 1.00 98.81 92 VAL A O 1
ATOM 618 N N . ASN A 1 93 ? -1.205 -5.913 9.841 1.00 97.69 93 ASN A N 1
ATOM 619 C CA . ASN A 1 93 ? -2.151 -6.682 10.659 1.00 97.69 93 ASN A CA 1
ATOM 620 C C . ASN A 1 93 ? -2.027 -8.209 10.473 1.00 97.69 93 ASN A C 1
ATOM 622 O O . ASN A 1 93 ? -3.014 -8.934 10.522 1.00 97.69 93 ASN A O 1
ATOM 626 N N . GLY A 1 94 ? -0.804 -8.696 10.238 1.00 97.69 94 GLY A N 1
ATOM 627 C CA . GLY A 1 94 ? -0.518 -10.114 9.994 1.00 97.69 94 GLY A CA 1
ATOM 628 C C . GLY A 1 94 ? -0.636 -10.571 8.534 1.00 97.69 94 GLY A C 1
ATOM 629 O O . GLY A 1 94 ? -0.159 -11.659 8.223 1.00 97.69 94 GLY A O 1
ATOM 630 N N . HIS A 1 95 ? -1.178 -9.752 7.627 1.00 98.69 95 HIS A N 1
ATOM 631 C CA . HIS A 1 95 ? -1.231 -10.044 6.189 1.00 98.69 95 HIS A CA 1
ATOM 632 C C . HIS A 1 95 ? 0.043 -9.584 5.484 1.00 98.69 95 HIS A C 1
ATOM 634 O O . HIS A 1 95 ? 0.627 -8.567 5.856 1.00 98.69 95 HIS A O 1
ATOM 640 N N . SER A 1 96 ? 0.469 -10.309 4.452 1.00 98.56 96 SER A N 1
ATOM 641 C CA . SER A 1 96 ? 1.686 -9.998 3.696 1.00 98.56 96 SER A CA 1
ATOM 642 C C . SER A 1 96 ? 1.406 -9.086 2.503 1.00 98.56 96 SER A C 1
ATOM 644 O O . SER A 1 96 ? 0.499 -9.342 1.710 1.00 98.56 96 SER A O 1
ATOM 646 N N . ILE A 1 97 ? 2.250 -8.068 2.330 1.00 98.88 97 ILE A N 1
ATOM 647 C CA . ILE A 1 97 ? 2.361 -7.274 1.105 1.00 98.88 97 ILE A CA 1
ATOM 648 C C . ILE A 1 97 ? 3.740 -7.554 0.518 1.00 98.88 97 ILE A C 1
ATOM 650 O O . ILE A 1 97 ? 4.758 -7.189 1.106 1.00 98.88 97 ILE A O 1
ATOM 654 N N . THR A 1 98 ? 3.774 -8.239 -0.625 1.00 98.75 98 THR A N 1
ATOM 655 C CA . THR A 1 98 ? 5.013 -8.689 -1.278 1.00 98.75 98 THR A CA 1
ATOM 656 C C . THR A 1 98 ? 5.212 -7.986 -2.612 1.00 98.75 98 THR A C 1
ATOM 658 O O . THR A 1 98 ? 4.274 -7.854 -3.392 1.00 98.75 98 THR A O 1
ATOM 661 N N . PHE A 1 99 ? 6.437 -7.570 -2.908 1.00 98.75 99 PHE A N 1
ATOM 662 C CA . PHE A 1 99 ? 6.798 -6.971 -4.186 1.00 98.75 99 PHE A CA 1
ATOM 663 C C . PHE A 1 99 ? 7.331 -8.031 -5.143 1.00 98.75 99 PHE A C 1
ATOM 665 O O . PHE A 1 99 ? 8.115 -8.899 -4.757 1.00 98.75 99 PHE A O 1
ATOM 672 N N . LYS A 1 100 ? 6.898 -7.971 -6.403 1.00 98.19 100 LYS A N 1
ATOM 673 C CA . LYS A 1 100 ? 7.283 -8.935 -7.432 1.00 98.19 100 LYS A CA 1
ATOM 674 C C . LYS A 1 100 ? 7.812 -8.224 -8.669 1.00 98.19 100 LYS A C 1
ATOM 676 O O . LYS A 1 100 ? 7.124 -7.382 -9.236 1.00 98.19 100 LYS A O 1
ATOM 681 N N . ALA A 1 101 ? 9.004 -8.589 -9.126 1.00 96.88 101 ALA A N 1
ATOM 682 C CA . ALA A 1 101 ? 9.495 -8.141 -10.424 1.00 96.88 101 ALA A CA 1
ATOM 683 C C . ALA A 1 101 ? 8.679 -8.772 -11.564 1.00 96.88 101 ALA A C 1
ATOM 685 O O . ALA A 1 101 ? 8.293 -9.944 -11.493 1.00 96.88 101 ALA A O 1
ATOM 686 N N . GLY A 1 102 ? 8.465 -8.001 -12.631 1.00 96.88 102 GLY A N 1
ATOM 687 C CA . GLY A 1 102 ? 7.658 -8.390 -13.785 1.00 96.88 102 GLY A CA 1
ATOM 688 C C . GLY A 1 102 ? 6.332 -7.634 -13.861 1.00 96.88 102 GLY A C 1
ATOM 689 O O . GLY A 1 102 ? 5.888 -7.008 -12.900 1.00 96.88 102 GLY A O 1
ATOM 690 N N . ALA A 1 103 ? 5.709 -7.667 -15.039 1.00 97.25 103 ALA A N 1
ATOM 691 C CA . ALA A 1 103 ? 4.386 -7.085 -15.240 1.00 97.25 103 ALA A CA 1
ATOM 692 C C . ALA A 1 103 ? 3.319 -7.853 -14.448 1.00 97.25 103 ALA A C 1
ATOM 694 O O . ALA A 1 103 ? 3.414 -9.074 -14.295 1.00 97.25 103 ALA A O 1
ATOM 695 N N . ALA A 1 104 ? 2.284 -7.139 -13.998 1.00 97.12 104 ALA A N 1
ATOM 696 C CA . ALA A 1 104 ? 1.099 -7.775 -13.442 1.00 97.12 104 ALA A CA 1
ATOM 697 C C . ALA A 1 104 ? 0.479 -8.732 -14.478 1.00 97.12 104 ALA A C 1
ATOM 699 O O . ALA A 1 104 ? 0.393 -8.379 -15.661 1.00 97.12 104 ALA A O 1
ATOM 700 N N . PRO A 1 105 ? 0.065 -9.945 -14.074 1.00 96.88 105 PRO A N 1
ATOM 701 C CA . PRO A 1 105 ? -0.557 -10.881 -14.993 1.00 96.88 105 PRO A CA 1
ATOM 702 C C . PRO A 1 105 ? -1.916 -10.351 -15.455 1.00 96.88 105 PRO A C 1
ATOM 704 O O . PRO A 1 105 ? -2.610 -9.636 -14.734 1.00 96.88 105 PRO A O 1
ATOM 707 N N . ALA A 1 106 ? -2.337 -10.750 -16.654 1.00 95.81 106 ALA A N 1
ATOM 708 C CA . ALA A 1 106 ? -3.731 -10.586 -17.050 1.00 95.81 106 ALA A CA 1
ATOM 709 C C . ALA A 1 106 ? -4.638 -11.413 -16.122 1.00 95.81 106 ALA A C 1
ATOM 711 O O . ALA A 1 106 ? -4.206 -12.439 -15.600 1.00 95.81 106 ALA A O 1
ATOM 712 N N . ALA A 1 107 ? -5.907 -11.019 -15.975 1.00 93.81 107 ALA A N 1
ATOM 713 C CA . ALA A 1 107 ? -6.862 -11.699 -15.092 1.00 93.81 107 ALA A CA 1
ATOM 714 C C . ALA A 1 107 ? -6.934 -13.223 -15.330 1.00 93.81 107 ALA A C 1
ATOM 716 O O . ALA A 1 107 ? -6.909 -14.003 -14.385 1.00 93.81 107 ALA A O 1
ATOM 717 N N . ALA A 1 108 ? -6.919 -13.662 -16.594 1.00 93.62 108 ALA A N 1
ATOM 718 C CA . ALA A 1 108 ? -6.937 -15.084 -16.957 1.00 93.62 108 ALA A CA 1
ATOM 719 C C . ALA A 1 108 ? -5.689 -15.876 -16.508 1.00 93.62 108 ALA A C 1
ATOM 721 O O . ALA A 1 108 ? -5.723 -17.103 -16.481 1.00 93.62 108 ALA A O 1
ATOM 722 N N . SER A 1 109 ? -4.606 -15.179 -16.158 1.00 95.31 109 SER A N 1
ATOM 723 C CA . SER A 1 109 ? -3.331 -15.739 -15.696 1.00 95.31 109 SER A CA 1
ATOM 724 C C . SER A 1 109 ? -3.003 -15.319 -14.260 1.00 95.31 109 SER A C 1
ATOM 726 O O . SER A 1 109 ? -1.846 -15.413 -13.843 1.00 95.31 109 SER A O 1
ATOM 728 N N . ALA A 1 110 ? -3.988 -14.808 -13.515 1.00 94.25 110 ALA A N 1
ATOM 729 C CA . ALA A 1 110 ? -3.813 -14.460 -12.115 1.00 94.25 110 ALA A CA 1
ATOM 730 C C . ALA A 1 110 ? -3.367 -15.695 -11.305 1.00 94.25 110 ALA A C 1
ATOM 732 O O . ALA A 1 110 ? -3.786 -16.817 -11.615 1.00 94.25 110 ALA A O 1
ATOM 733 N N . PRO A 1 111 ? -2.536 -15.524 -10.259 1.00 93.94 111 PRO A N 1
ATOM 734 C CA . PRO A 1 111 ? -2.225 -16.610 -9.338 1.00 93.94 111 PRO A CA 1
ATOM 735 C C . PRO A 1 111 ? -3.505 -17.243 -8.779 1.00 93.94 111 PRO A C 1
ATOM 737 O O . PRO A 1 111 ? -4.500 -16.556 -8.550 1.00 93.94 111 PRO A O 1
ATOM 740 N N . ALA A 1 112 ? -3.492 -18.554 -8.543 1.00 93.62 112 ALA A N 1
ATOM 741 C CA . ALA A 1 112 ? -4.661 -19.247 -8.009 1.00 93.62 112 ALA A CA 1
ATOM 742 C C . ALA A 1 112 ? -5.099 -18.631 -6.667 1.00 93.62 112 ALA A C 1
ATOM 744 O O . ALA A 1 112 ? -4.279 -18.447 -5.771 1.00 93.62 112 ALA A O 1
ATOM 745 N N . GLY A 1 113 ? -6.389 -18.310 -6.543 1.00 94.31 113 GLY A N 1
ATOM 746 C CA . GLY A 1 113 ? -6.952 -17.637 -5.367 1.00 94.31 113 GLY A CA 1
ATOM 747 C C . GLY A 1 113 ? -6.800 -16.113 -5.362 1.00 94.31 113 GLY A C 1
ATOM 748 O O . GLY A 1 113 ? -7.387 -15.469 -4.502 1.00 94.31 113 GLY A O 1
ATOM 749 N N . TYR A 1 114 ? -6.084 -15.530 -6.327 1.00 97.81 114 TYR A N 1
ATOM 750 C CA . TYR A 1 114 ? -5.902 -14.086 -6.447 1.00 97.81 114 TYR A CA 1
ATOM 751 C C . TYR A 1 114 ? -6.752 -13.491 -7.575 1.00 97.81 114 TYR A C 1
ATOM 753 O O . TYR A 1 114 ? -7.015 -14.125 -8.599 1.00 97.81 114 TYR A O 1
ATOM 761 N N . GLY A 1 115 ? -7.136 -12.229 -7.401 1.00 98.44 115 GLY A N 1
ATOM 762 C CA . GLY A 1 115 ? -7.630 -11.358 -8.460 1.00 98.44 115 GLY A CA 1
ATOM 763 C C . GLY A 1 115 ? -6.680 -10.189 -8.692 1.00 98.44 115 GLY A C 1
ATOM 764 O O . GLY A 1 115 ? -6.076 -9.685 -7.746 1.00 98.44 115 GLY A O 1
ATOM 765 N N . VAL A 1 116 ? -6.560 -9.743 -9.942 1.00 98.44 116 VAL A N 1
ATOM 766 C CA . VAL A 1 116 ? -5.691 -8.621 -10.331 1.00 98.44 116 VAL A CA 1
ATOM 767 C C . VAL A 1 116 ? -6.500 -7.331 -10.494 1.00 98.44 116 VAL A C 1
ATOM 769 O O . VAL A 1 116 ? -7.558 -7.333 -11.123 1.00 98.44 116 VAL A O 1
ATOM 772 N N . SER A 1 117 ? -5.982 -6.229 -9.953 1.00 97.81 117 SER A N 1
ATOM 773 C CA . SER A 1 117 ? -6.464 -4.854 -10.114 1.00 97.81 117 SER A CA 1
ATOM 774 C C . SER A 1 117 ? -5.263 -3.928 -10.313 1.00 97.81 117 SER A C 1
ATOM 776 O O . SER A 1 117 ? -4.539 -3.626 -9.364 1.00 97.81 117 SER A O 1
ATOM 778 N N . GLY A 1 118 ? -5.036 -3.469 -11.547 1.00 97.12 118 GLY A N 1
ATOM 779 C CA . GLY A 1 118 ? -3.839 -2.688 -11.874 1.00 97.12 118 GLY A CA 1
ATOM 780 C C . GLY A 1 118 ? -2.564 -3.492 -11.604 1.00 97.12 118 GLY A C 1
ATOM 781 O O . GLY A 1 118 ? -2.416 -4.597 -12.122 1.00 97.12 118 GLY A O 1
ATOM 782 N N . ASN A 1 119 ? -1.663 -2.956 -10.774 1.00 98.38 119 ASN A N 1
ATOM 783 C CA . ASN A 1 119 ? -0.429 -3.644 -10.376 1.00 98.38 119 ASN A CA 1
ATOM 784 C C . ASN A 1 119 ? -0.591 -4.551 -9.145 1.00 98.38 119 ASN A C 1
ATOM 786 O O . ASN A 1 119 ? 0.382 -5.171 -8.717 1.00 98.38 119 ASN A O 1
ATOM 790 N N . ILE A 1 120 ? -1.783 -4.619 -8.550 1.00 98.56 120 ILE A N 1
ATOM 791 C CA . ILE A 1 120 ? -2.044 -5.388 -7.331 1.00 98.56 120 ILE A CA 1
ATOM 792 C C . ILE A 1 120 ? -2.700 -6.711 -7.715 1.00 98.56 120 ILE A C 1
ATOM 794 O O . ILE A 1 120 ? -3.743 -6.715 -8.364 1.00 98.56 120 ILE A O 1
ATOM 798 N N . ALA A 1 121 ? -2.149 -7.831 -7.259 1.00 98.62 121 ALA A N 1
ATOM 799 C CA . ALA A 1 121 ? -2.912 -9.062 -7.103 1.00 98.62 121 ALA A CA 1
ATOM 800 C C . ALA A 1 121 ? -3.253 -9.243 -5.624 1.00 98.62 121 ALA A C 1
ATOM 802 O O . ALA A 1 121 ? -2.361 -9.213 -4.782 1.00 98.62 121 ALA A O 1
ATOM 803 N N . THR A 1 122 ? -4.522 -9.466 -5.300 1.00 98.56 122 THR A N 1
ATOM 804 C CA . THR A 1 122 ? -4.984 -9.710 -3.925 1.00 98.56 122 THR A CA 1
ATOM 805 C C . THR A 1 122 ? -5.796 -10.993 -3.842 1.00 98.56 122 THR A C 1
ATOM 807 O O . THR A 1 122 ? -6.520 -11.327 -4.780 1.00 98.56 122 THR A O 1
ATOM 810 N N . ASP A 1 123 ? -5.678 -11.706 -2.726 1.00 97.50 123 ASP A N 1
ATOM 811 C CA . ASP A 1 123 ? -6.465 -12.909 -2.434 1.00 97.50 123 ASP A CA 1
ATOM 812 C C . ASP A 1 123 ? -7.874 -12.598 -1.892 1.00 97.50 123 ASP A C 1
ATOM 814 O O . ASP A 1 123 ? -8.644 -13.508 -1.594 1.00 97.50 123 ASP A O 1
ATOM 818 N N . GLY A 1 124 ? -8.218 -11.314 -1.729 1.00 96.00 124 GLY A N 1
ATOM 819 C CA . GLY A 1 124 ? -9.465 -10.875 -1.092 1.00 96.00 124 GLY A CA 1
ATOM 820 C C . GLY A 1 124 ? -9.483 -11.027 0.434 1.00 96.00 124 GLY A C 1
ATOM 821 O O . GLY A 1 124 ? -10.374 -10.487 1.082 1.00 96.00 124 GLY A O 1
ATOM 822 N N . GLY A 1 125 ? -8.492 -11.710 1.013 1.00 94.75 125 GLY A N 1
ATOM 823 C CA . GLY A 1 125 ? -8.307 -11.902 2.452 1.00 94.75 125 GLY A CA 1
ATOM 824 C C . GLY A 1 125 ? -7.306 -10.933 3.082 1.00 94.75 125 GLY A C 1
ATOM 825 O O . GLY A 1 125 ? -7.068 -11.019 4.277 1.00 94.75 125 GLY A O 1
ATOM 826 N N . GLY A 1 126 ? -6.720 -10.024 2.298 1.00 97.00 126 GLY A N 1
ATOM 827 C CA . GLY A 1 126 ? -5.800 -8.984 2.766 1.00 97.00 126 GLY A CA 1
ATOM 828 C C . GLY A 1 126 ? -4.348 -9.200 2.339 1.00 97.00 126 GLY A C 1
ATOM 829 O O . GLY A 1 126 ? -3.572 -8.243 2.353 1.00 97.00 126 GLY A O 1
ATOM 830 N N . ASN A 1 127 ? -3.964 -10.399 1.881 1.00 98.50 127 ASN A N 1
ATOM 831 C CA . ASN A 1 127 ? -2.634 -10.584 1.304 1.00 98.50 127 ASN A CA 1
ATOM 832 C C . ASN A 1 127 ? -2.591 -9.978 -0.100 1.00 98.50 127 ASN A C 1
ATOM 834 O O . ASN A 1 127 ? -3.536 -10.089 -0.890 1.00 98.50 127 ASN A O 1
ATOM 838 N N . SER A 1 128 ? -1.468 -9.343 -0.425 1.00 98.75 128 SER A N 1
ATOM 839 C CA . SER A 1 128 ? -1.278 -8.667 -1.705 1.00 98.75 128 SER A CA 1
ATOM 840 C C . SER A 1 128 ? 0.108 -8.918 -2.291 1.00 98.75 128 SER A C 1
ATOM 842 O O . SER A 1 128 ? 1.114 -8.975 -1.582 1.00 98.75 128 SER A O 1
ATOM 844 N N . ILE A 1 129 ? 0.159 -9.014 -3.616 1.00 98.75 129 ILE A N 1
ATOM 845 C CA . ILE A 1 129 ? 1.373 -8.974 -4.424 1.00 98.75 129 ILE A CA 1
ATOM 846 C C . ILE A 1 129 ? 1.319 -7.693 -5.254 1.00 98.75 129 ILE A C 1
ATOM 848 O O . ILE A 1 129 ? 0.358 -7.477 -5.990 1.00 98.75 129 ILE A O 1
ATOM 852 N N . ILE A 1 130 ? 2.344 -6.853 -5.153 1.00 98.81 130 ILE A N 1
ATOM 853 C CA . ILE A 1 130 ? 2.497 -5.644 -5.962 1.00 98.81 130 ILE A CA 1
ATOM 854 C C . ILE A 1 130 ? 3.547 -5.917 -7.035 1.00 98.81 130 ILE A C 1
ATOM 856 O O . ILE A 1 130 ? 4.721 -6.147 -6.737 1.00 98.81 130 ILE A O 1
ATOM 860 N N . TYR A 1 131 ? 3.120 -5.891 -8.292 1.00 98.69 131 TYR A N 1
ATOM 861 C CA . TYR A 1 131 ? 3.983 -6.115 -9.443 1.00 98.69 131 TYR A CA 1
ATOM 862 C C . TYR A 1 131 ? 4.697 -4.829 -9.840 1.00 98.69 131 TYR A C 1
ATOM 864 O O . TYR A 1 131 ? 4.070 -3.832 -10.184 1.00 98.69 131 TYR A O 1
ATOM 872 N N . LEU A 1 132 ? 6.024 -4.868 -9.815 1.00 98.38 132 LEU A N 1
ATOM 873 C CA . LEU A 1 132 ? 6.888 -3.718 -10.056 1.00 98.38 132 LEU A CA 1
ATOM 874 C C . LEU A 1 132 ? 6.964 -3.335 -11.542 1.00 98.38 132 LEU A C 1
ATOM 876 O O . LEU A 1 132 ? 7.412 -2.245 -11.867 1.00 98.38 132 LEU A O 1
ATOM 880 N N . GLY A 1 133 ? 6.501 -4.189 -12.454 1.00 97.06 133 GLY A N 1
ATOM 881 C CA . GLY A 1 133 ? 6.543 -3.948 -13.895 1.00 97.06 133 GLY A CA 1
ATOM 882 C C . GLY A 1 133 ? 7.654 -4.733 -14.595 1.00 97.06 133 GLY A C 1
ATOM 883 O O . GLY A 1 133 ? 8.554 -5.297 -13.975 1.00 97.06 133 GLY A O 1
ATOM 884 N N . ALA A 1 134 ? 7.566 -4.816 -15.925 1.00 92.12 134 ALA A N 1
ATOM 885 C CA . ALA A 1 134 ? 8.540 -5.541 -16.751 1.00 92.12 134 ALA A CA 1
ATOM 886 C C . ALA A 1 134 ? 9.815 -4.729 -17.049 1.00 92.12 134 ALA A C 1
ATOM 888 O O . ALA A 1 134 ? 10.801 -5.281 -17.533 1.00 92.12 134 ALA A O 1
ATOM 889 N N . ASN A 1 135 ? 9.793 -3.421 -16.789 1.00 89.19 135 ASN A N 1
ATOM 890 C CA . ASN A 1 135 ? 10.914 -2.523 -17.024 1.00 89.19 135 ASN A CA 1
ATOM 891 C C . ASN A 1 135 ? 11.764 -2.402 -15.744 1.00 89.19 135 ASN A C 1
ATOM 893 O O . ASN A 1 135 ? 11.251 -2.094 -14.671 1.00 89.19 135 ASN A O 1
ATOM 897 N N . ALA A 1 136 ? 13.074 -2.638 -15.862 1.00 87.69 136 ALA A N 1
ATOM 898 C CA . ALA A 1 136 ? 14.002 -2.559 -14.732 1.00 87.69 136 ALA A CA 1
ATOM 899 C C . ALA A 1 136 ? 14.355 -1.115 -14.318 1.00 87.69 136 ALA A C 1
ATOM 901 O O . ALA A 1 136 ? 14.849 -0.903 -13.220 1.00 87.69 136 ALA A O 1
ATOM 902 N N . THR A 1 137 ? 14.123 -0.128 -15.183 1.00 94.62 137 THR A N 1
ATOM 903 C CA . THR A 1 137 ? 14.395 1.298 -14.954 1.00 94.62 137 THR A CA 1
ATOM 904 C C . THR A 1 137 ? 13.231 2.001 -14.264 1.00 94.62 137 THR A C 1
ATOM 906 O O . THR A 1 137 ? 13.451 2.734 -13.303 1.00 94.62 137 THR A O 1
ATOM 909 N N . ASN A 1 138 ? 12.004 1.766 -14.738 1.00 96.75 138 ASN A N 1
ATOM 910 C CA . ASN A 1 138 ? 10.799 2.451 -14.273 1.00 96.75 138 ASN A CA 1
ATOM 911 C C . ASN A 1 138 ? 9.755 1.437 -13.810 1.00 96.75 138 ASN A C 1
ATOM 913 O O . ASN A 1 138 ? 9.328 0.588 -14.595 1.00 96.75 138 ASN A O 1
ATOM 917 N N . SER A 1 139 ? 9.337 1.553 -12.550 1.00 97.75 139 SER A N 1
ATOM 918 C CA . SER A 1 139 ? 8.250 0.751 -12.001 1.00 97.75 139 SER A CA 1
ATOM 919 C C . SER A 1 139 ? 6.930 1.105 -12.684 1.00 97.75 139 SER A C 1
ATOM 921 O O . SER A 1 139 ? 6.701 2.265 -13.016 1.00 97.75 139 SER A O 1
ATOM 923 N N . THR A 1 140 ? 6.024 0.141 -12.850 1.00 97.44 140 THR A N 1
ATOM 924 C CA . THR A 1 140 ? 4.614 0.452 -13.157 1.00 97.44 140 THR A CA 1
ATOM 925 C C . THR A 1 140 ? 3.772 0.606 -11.896 1.00 97.44 140 THR A C 1
ATOM 927 O O . THR A 1 140 ? 2.727 1.250 -11.952 1.00 97.44 140 THR A O 1
ATOM 930 N N . ALA A 1 141 ? 4.228 0.055 -10.765 1.00 98.50 141 ALA A N 1
ATOM 931 C CA . ALA A 1 141 ? 3.607 0.229 -9.457 1.00 98.50 141 ALA A CA 1
ATOM 932 C C . ALA A 1 141 ? 3.879 1.612 -8.864 1.00 98.50 141 ALA A C 1
ATOM 934 O O . ALA A 1 141 ? 4.981 2.165 -8.995 1.00 98.50 141 ALA A O 1
ATOM 935 N N . THR A 1 142 ? 2.877 2.114 -8.152 1.00 98.69 142 THR A N 1
ATOM 936 C CA . THR A 1 142 ? 2.839 3.440 -7.534 1.00 98.69 142 THR A CA 1
ATOM 937 C C . THR A 1 142 ? 2.725 3.368 -6.011 1.00 98.69 142 THR A C 1
ATOM 939 O O . THR A 1 142 ? 2.397 2.327 -5.437 1.00 98.69 142 THR A O 1
ATOM 942 N N . VAL A 1 143 ? 2.932 4.498 -5.330 1.00 98.75 143 VAL A N 1
ATOM 943 C CA . VAL A 1 143 ? 2.633 4.614 -3.892 1.00 98.75 143 VAL A CA 1
ATOM 944 C C . VAL A 1 143 ? 1.148 4.349 -3.616 1.00 98.75 143 VAL A C 1
ATOM 946 O O . VAL A 1 143 ? 0.815 3.738 -2.605 1.00 98.75 143 VAL A O 1
ATOM 949 N N . GLY A 1 144 ? 0.248 4.732 -4.527 1.00 98.75 144 GLY A N 1
ATOM 950 C CA . GLY A 1 144 ? -1.183 4.445 -4.425 1.00 98.75 144 GLY A CA 1
ATOM 951 C C . GLY A 1 144 ? -1.510 2.949 -4.423 1.00 98.75 144 GLY A C 1
ATOM 952 O O . GLY A 1 144 ? -2.431 2.534 -3.714 1.00 98.75 144 GLY A O 1
ATOM 953 N N . ASP A 1 145 ? -0.728 2.136 -5.142 1.00 98.88 145 ASP A N 1
ATOM 954 C CA . ASP A 1 145 ? -0.864 0.677 -5.103 1.00 98.88 145 ASP A CA 1
ATOM 955 C C . ASP A 1 145 ? -0.492 0.128 -3.716 1.00 98.88 145 ASP A C 1
ATOM 957 O O . ASP A 1 145 ? -1.209 -0.700 -3.154 1.00 98.88 145 ASP A O 1
ATOM 961 N N . VAL A 1 146 ? 0.585 0.654 -3.115 1.00 98.88 146 VAL A N 1
ATOM 962 C CA . VAL A 1 146 ? 1.014 0.298 -1.751 1.00 98.88 146 VAL A CA 1
ATOM 963 C C . VAL A 1 146 ? -0.034 0.698 -0.716 1.00 98.88 146 VAL A C 1
ATOM 965 O O . VAL A 1 146 ? -0.384 -0.121 0.131 1.00 98.88 146 VAL A O 1
ATOM 968 N N . LEU A 1 147 ? -0.579 1.916 -0.792 1.00 98.81 147 LEU A N 1
ATOM 969 C CA . LEU A 1 147 ? -1.634 2.359 0.127 1.00 98.81 147 LEU A CA 1
ATOM 970 C C . LEU A 1 147 ? -2.903 1.519 -0.013 1.00 98.81 147 LEU A C 1
ATOM 972 O O . LEU A 1 147 ? -3.503 1.146 0.988 1.00 98.81 147 LEU A O 1
ATOM 976 N N . SER A 1 148 ? -3.279 1.158 -1.241 1.00 98.81 148 SER A N 1
ATOM 977 C CA . SER A 1 148 ? -4.436 0.291 -1.472 1.00 98.81 148 SER A CA 1
ATOM 978 C C . SER A 1 148 ? -4.224 -1.115 -0.908 1.00 98.81 148 SER A C 1
ATOM 980 O O . SER A 1 148 ? -5.158 -1.679 -0.345 1.00 98.81 148 SER A O 1
ATOM 982 N N . ALA A 1 149 ? -3.010 -1.668 -1.003 1.00 98.88 149 ALA A N 1
ATOM 983 C CA . ALA A 1 149 ? -2.665 -2.950 -0.390 1.00 98.88 149 ALA A CA 1
ATOM 984 C C . ALA A 1 149 ? -2.655 -2.883 1.150 1.00 98.88 149 ALA A C 1
ATOM 986 O O . ALA A 1 149 ? -3.160 -3.800 1.796 1.00 98.88 149 ALA A O 1
ATOM 987 N N . ILE A 1 150 ? -2.142 -1.794 1.741 1.00 98.88 150 ILE A N 1
ATOM 988 C CA . ILE A 1 150 ? -2.213 -1.550 3.194 1.00 98.88 150 ILE A CA 1
ATOM 989 C C . ILE A 1 150 ? -3.674 -1.484 3.644 1.00 98.88 150 ILE A C 1
ATOM 991 O O . ILE A 1 150 ? -4.044 -2.147 4.610 1.00 98.88 150 ILE A O 1
ATOM 995 N N . ASP A 1 151 ? -4.507 -0.738 2.919 1.00 98.75 151 ASP A N 1
ATOM 996 C CA . ASP A 1 151 ? -5.926 -0.591 3.232 1.00 98.75 151 ASP A CA 1
ATOM 997 C C . ASP A 1 151 ? -6.706 -1.906 3.072 1.00 98.75 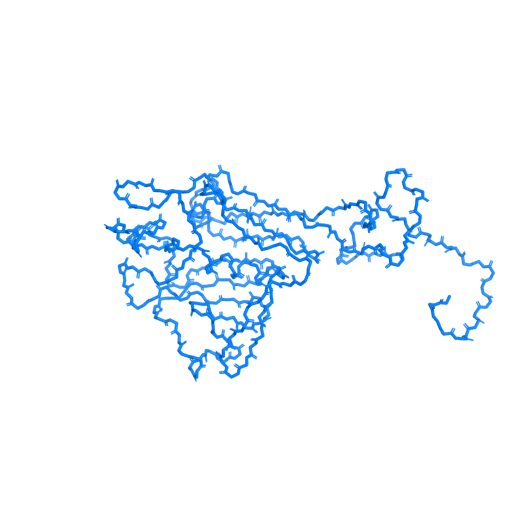151 ASP A C 1
ATOM 999 O O . ASP A 1 151 ? -7.642 -2.157 3.829 1.00 98.75 151 ASP A O 1
ATOM 1003 N N . LEU A 1 152 ? -6.347 -2.759 2.106 1.00 98.69 152 LEU A N 1
ATOM 1004 C CA . LEU A 1 152 ? -6.915 -4.106 1.985 1.00 98.69 152 LEU A CA 1
ATOM 1005 C C . LEU A 1 152 ? -6.550 -4.970 3.195 1.00 98.69 152 LEU A C 1
ATOM 1007 O O . LEU A 1 152 ? -7.419 -5.598 3.793 1.00 98.69 152 LEU A O 1
ATOM 1011 N N . ALA A 1 153 ? -5.276 -4.968 3.580 1.00 98.62 153 ALA A N 1
ATOM 1012 C CA . ALA A 1 153 ? -4.775 -5.754 4.700 1.0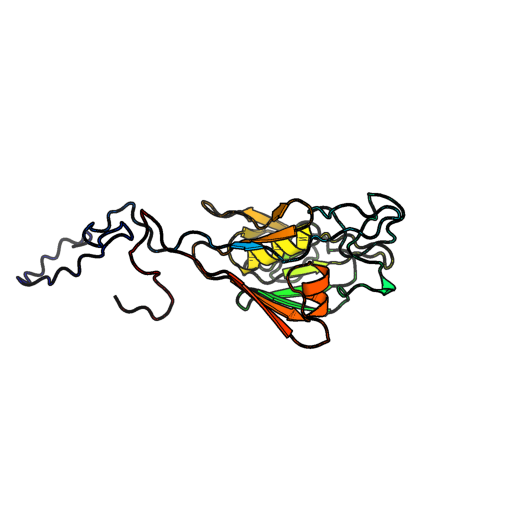0 98.62 153 ALA A CA 1
ATOM 1013 C C . ALA A 1 153 ? -5.294 -5.280 6.071 1.00 98.62 153 ALA A C 1
ATOM 1015 O O . ALA A 1 153 ? -5.434 -6.085 6.994 1.00 98.62 153 ALA A O 1
ATOM 1016 N N . SER A 1 154 ? -5.578 -3.983 6.226 1.00 97.50 154 SER A N 1
ATOM 1017 C CA . SER A 1 154 ? -6.144 -3.415 7.456 1.00 97.50 154 SER A CA 1
ATOM 1018 C C . SER A 1 154 ? -7.671 -3.544 7.543 1.00 97.50 154 SER A C 1
ATOM 1020 O O . SER A 1 154 ? -8.242 -3.354 8.622 1.00 97.50 154 SER A O 1
ATOM 1022 N N . GLY A 1 155 ? -8.338 -3.870 6.428 1.00 96.69 155 GLY A N 1
ATOM 1023 C CA . GLY A 1 155 ? -9.798 -3.934 6.304 1.00 96.69 155 GLY A CA 1
ATOM 1024 C C . GLY A 1 155 ? -10.469 -2.585 6.009 1.00 96.69 155 GLY A C 1
ATOM 1025 O O . GLY A 1 155 ? -11.698 -2.482 6.025 1.00 96.69 155 GLY A O 1
ATOM 1026 N N . VAL A 1 156 ? -9.692 -1.536 5.732 1.00 97.88 156 VAL A N 1
ATOM 1027 C CA . VAL A 1 156 ? -10.194 -0.234 5.259 1.00 97.88 156 VAL A CA 1
ATOM 1028 C C . VAL A 1 156 ? -10.816 -0.360 3.862 1.00 97.88 156 VAL A C 1
ATOM 1030 O O . VAL A 1 156 ? -11.879 0.207 3.587 1.00 97.88 156 VAL A O 1
ATOM 1033 N N . LYS A 1 157 ? -10.183 -1.140 2.985 1.00 98.56 157 LYS A N 1
ATOM 1034 C CA . LYS A 1 157 ? -10.707 -1.550 1.678 1.00 98.56 157 LYS A CA 1
ATOM 1035 C C . LYS A 1 157 ? -11.049 -3.039 1.694 1.00 98.56 157 LYS A C 1
ATOM 1037 O O . LYS A 1 157 ? -10.519 -3.807 2.486 1.00 98.56 157 LYS A O 1
ATOM 1042 N N . ASN A 1 158 ? -11.924 -3.432 0.779 1.00 96.94 158 ASN A N 1
ATOM 1043 C CA . ASN A 1 158 ? -12.258 -4.817 0.466 1.00 96.94 158 ASN A CA 1
ATOM 1044 C C . ASN A 1 158 ? -11.977 -5.093 -1.016 1.00 96.94 158 ASN A C 1
ATOM 1046 O O . ASN A 1 158 ? -12.100 -4.188 -1.846 1.00 96.94 158 ASN A O 1
ATOM 1050 N N . ALA A 1 159 ? -11.650 -6.344 -1.344 1.00 98.06 159 ALA A N 1
ATOM 1051 C CA . ALA A 1 159 ? -11.528 -6.812 -2.716 1.00 98.06 159 ALA A CA 1
ATOM 1052 C C . ALA A 1 159 ? -12.477 -7.981 -2.980 1.00 98.06 159 ALA A C 1
ATOM 1054 O O . ALA A 1 159 ? -12.442 -8.995 -2.289 1.00 98.06 159 ALA A O 1
ATOM 1055 N N . VAL A 1 160 ? -13.291 -7.861 -4.028 1.00 97.75 160 VAL A N 1
ATOM 1056 C CA . VAL A 1 160 ? -14.061 -8.991 -4.561 1.00 97.75 160 VAL A CA 1
ATOM 1057 C C . VAL A 1 160 ? -13.303 -9.575 -5.744 1.00 97.75 160 VAL A C 1
ATOM 1059 O O . VAL A 1 160 ? -13.072 -8.879 -6.734 1.00 97.75 160 VAL A O 1
ATOM 1062 N N . VAL A 1 161 ? -12.921 -10.848 -5.637 1.00 96.94 161 VAL A N 1
ATOM 1063 C CA . VAL A 1 161 ? -12.223 -11.585 -6.695 1.00 96.94 161 VAL A CA 1
ATOM 1064 C C . VAL A 1 161 ? -13.229 -12.384 -7.520 1.00 96.94 161 VAL A C 1
ATOM 1066 O O . VAL A 1 161 ? -13.946 -13.233 -6.992 1.00 96.94 161 VAL A O 1
ATOM 1069 N N . ALA A 1 162 ? -13.269 -12.134 -8.827 1.00 96.06 162 ALA A N 1
ATOM 1070 C CA . ALA A 1 162 ? -14.115 -12.858 -9.769 1.00 96.06 162 ALA A CA 1
ATOM 1071 C C . ALA A 1 162 ? -13.390 -13.039 -11.107 1.00 96.06 162 ALA A C 1
ATOM 1073 O O . ALA A 1 162 ? -12.868 -12.081 -11.671 1.00 96.06 162 ALA A O 1
ATOM 1074 N N . ALA A 1 163 ? -13.352 -14.277 -11.615 1.00 93.88 163 ALA A N 1
ATOM 1075 C CA . ALA A 1 163 ? -12.692 -14.629 -12.879 1.00 93.88 163 ALA A CA 1
ATOM 1076 C C . ALA A 1 163 ? -11.246 -14.083 -13.009 1.00 93.88 163 ALA A C 1
ATOM 1078 O O . ALA A 1 163 ? -10.828 -13.651 -14.081 1.00 93.88 163 ALA A O 1
ATOM 1079 N N . GLY A 1 164 ? -10.498 -14.071 -11.898 1.00 95.94 164 GLY A N 1
ATOM 1080 C CA . GLY A 1 164 ? -9.113 -13.587 -11.838 1.00 95.94 164 GLY A CA 1
ATOM 1081 C C . GLY A 1 164 ? -8.948 -12.061 -11.854 1.00 95.94 164 GLY A C 1
ATOM 1082 O O . GLY A 1 164 ? -7.823 -11.567 -11.795 1.00 95.94 164 GLY A O 1
ATOM 1083 N N . ALA A 1 165 ? -10.038 -11.292 -11.885 1.00 97.69 165 ALA A N 1
ATOM 1084 C CA . ALA A 1 165 ? -10.027 -9.850 -11.654 1.00 97.69 165 ALA A CA 1
ATOM 1085 C C . ALA A 1 165 ? -10.387 -9.542 -10.193 1.00 97.69 165 ALA A C 1
ATOM 1087 O O . ALA A 1 165 ? -11.240 -10.211 -9.608 1.00 97.69 165 ALA A O 1
ATOM 1088 N N . ALA A 1 166 ? -9.758 -8.521 -9.612 1.00 98.38 166 ALA A N 1
ATOM 1089 C CA . ALA A 1 166 ? -10.142 -7.971 -8.316 1.00 98.38 166 ALA A CA 1
ATOM 1090 C C . ALA A 1 166 ? -10.852 -6.628 -8.509 1.00 98.38 166 ALA A C 1
ATOM 1092 O O . ALA A 1 166 ? -10.377 -5.760 -9.236 1.00 98.38 166 ALA A O 1
ATOM 1093 N N . THR A 1 167 ? -11.978 -6.439 -7.827 1.00 98.25 167 THR A N 1
ATOM 1094 C CA . THR A 1 167 ? -12.612 -5.124 -7.678 1.00 98.25 167 THR A CA 1
ATOM 1095 C C . THR A 1 167 ? -12.338 -4.619 -6.271 1.00 98.25 167 THR A C 1
ATOM 1097 O O . THR A 1 167 ? -12.865 -5.182 -5.312 1.00 98.25 167 THR A O 1
ATOM 1100 N N . ILE A 1 168 ? -11.501 -3.587 -6.151 1.00 98.44 168 ILE A N 1
ATOM 1101 C CA . ILE A 1 168 ? -11.102 -2.998 -4.868 1.00 98.44 168 ILE A CA 1
ATOM 1102 C C . ILE A 1 168 ? -11.982 -1.784 -4.569 1.00 98.44 168 ILE A C 1
ATOM 1104 O O . ILE A 1 168 ? -12.040 -0.836 -5.352 1.00 98.44 168 ILE A O 1
ATOM 1108 N N . THR A 1 169 ? -12.626 -1.781 -3.406 1.00 98.31 169 THR A N 1
ATOM 1109 C CA . THR A 1 169 ? -13.502 -0.692 -2.954 1.00 98.31 169 THR A CA 1
ATOM 1110 C C . THR A 1 169 ? -13.235 -0.354 -1.497 1.00 98.31 169 THR A C 1
ATOM 1112 O O . THR A 1 169 ? -12.987 -1.244 -0.688 1.00 98.31 169 THR A O 1
ATOM 1115 N N . THR A 1 170 ? -13.324 0.924 -1.133 1.00 98.25 170 THR A N 1
ATOM 1116 C CA . THR A 1 170 ? -13.326 1.327 0.282 1.00 98.25 170 THR A CA 1
ATOM 1117 C C . THR A 1 170 ? -14.603 0.821 0.948 1.00 98.25 170 THR A C 1
ATOM 1119 O O . THR A 1 170 ? -15.690 0.986 0.391 1.00 98.25 170 THR A O 1
ATOM 1122 N N . ASN A 1 171 ? -14.476 0.192 2.118 1.00 95.81 171 ASN A N 1
ATOM 1123 C CA . ASN A 1 171 ? -15.633 -0.276 2.874 1.00 95.81 171 ASN A CA 1
ATOM 1124 C C . ASN A 1 171 ? -16.484 0.912 3.347 1.00 95.81 171 ASN A C 1
ATOM 1126 O O . ASN A 1 171 ? -16.003 2.033 3.519 1.00 95.81 171 ASN A O 1
ATOM 1130 N N . THR A 1 172 ? -17.776 0.681 3.561 1.00 92.94 172 THR A N 1
ATOM 1131 C CA . THR A 1 17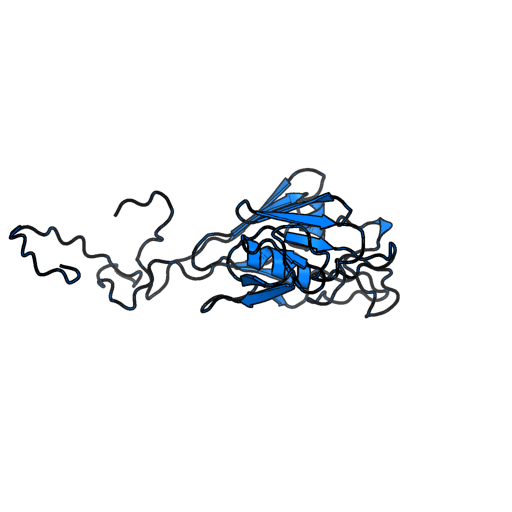2 ? -18.672 1.718 4.085 1.00 92.94 172 THR A CA 1
ATOM 1132 C C . THR A 1 172 ? -18.178 2.220 5.438 1.00 92.94 172 THR A C 1
ATOM 1134 O O . THR A 1 172 ? -17.773 1.416 6.276 1.00 92.94 172 THR A O 1
ATOM 1137 N N . SER A 1 173 ? -18.248 3.533 5.658 1.00 89.62 173 SER A N 1
ATOM 1138 C CA . SER A 1 173 ? -17.795 4.180 6.900 1.00 89.62 173 SER A CA 1
ATOM 1139 C C . SER A 1 173 ? -16.294 4.032 7.189 1.00 89.62 173 SER A C 1
ATOM 1141 O O . SER A 1 173 ? -15.870 4.220 8.326 1.00 89.62 173 SER A O 1
ATOM 1143 N N . GLN A 1 174 ? -15.492 3.728 6.164 1.00 94.31 174 GLN A N 1
ATOM 1144 C CA . GLN A 1 174 ? -14.035 3.752 6.220 1.00 94.31 174 GLN A CA 1
ATOM 1145 C C . GLN A 1 174 ? -13.458 4.978 5.505 1.00 94.31 174 GLN A C 1
ATOM 1147 O O . GLN A 1 174 ? -13.985 5.428 4.486 1.00 94.31 174 GLN A O 1
ATOM 1152 N N . THR A 1 175 ? -12.324 5.465 6.006 1.00 96.62 175 THR A N 1
ATOM 1153 C CA . THR A 1 175 ? -11.471 6.460 5.345 1.00 96.62 175 THR A CA 1
ATOM 1154 C C . THR A 1 175 ? -10.253 5.737 4.789 1.00 96.62 175 THR A C 1
ATOM 1156 O O . THR A 1 175 ? -9.608 4.994 5.519 1.00 96.62 175 THR A O 1
ATOM 1159 N N . ALA A 1 176 ? -9.966 5.916 3.499 1.00 98.25 176 ALA A N 1
ATOM 1160 C CA . ALA A 1 176 ? -8.784 5.331 2.871 1.00 98.25 176 ALA A CA 1
ATOM 1161 C C . ALA A 1 176 ? -7.509 6.073 3.289 1.00 98.25 176 ALA A C 1
ATOM 1163 O O . ALA A 1 176 ? -7.534 7.299 3.436 1.00 98.25 176 ALA A O 1
ATOM 1164 N N . SER A 1 177 ? -6.396 5.345 3.389 1.00 98.56 177 SER A N 1
ATOM 1165 C CA . SER A 1 177 ? -5.074 5.945 3.573 1.00 98.56 177 SER A CA 1
ATOM 1166 C C . SER A 1 177 ? -4.768 6.922 2.432 1.00 98.56 177 SER A C 1
ATOM 1168 O O . SER A 1 177 ? -5.173 6.719 1.282 1.00 98.56 177 SER A O 1
ATOM 1170 N N . SER A 1 178 ? -4.064 8.011 2.735 1.00 98.50 178 SER A N 1
ATOM 1171 C CA . SER A 1 178 ? -3.923 9.140 1.809 1.00 98.50 178 SER A CA 1
ATOM 1172 C C . SER A 1 178 ? -2.534 9.773 1.831 1.00 98.50 178 SER A C 1
ATOM 1174 O O . SER A 1 178 ? -1.707 9.485 2.693 1.00 98.50 178 SER A O 1
ATOM 1176 N N . ILE A 1 179 ? -2.275 10.640 0.848 1.00 98.75 179 ILE A N 1
ATOM 1177 C CA . ILE A 1 179 ? -1.067 11.464 0.778 1.00 98.75 179 ILE A CA 1
ATOM 1178 C C . ILE A 1 179 ? -1.486 12.925 0.738 1.00 98.75 179 ILE A C 1
ATOM 1180 O O . ILE A 1 179 ? -2.180 13.342 -0.189 1.00 98.75 179 ILE A O 1
ATOM 1184 N N . THR A 1 180 ? -1.013 13.715 1.700 1.00 98.44 180 THR A N 1
ATOM 1185 C CA . THR A 1 180 ? -1.230 15.165 1.733 1.00 98.44 180 THR A CA 1
ATOM 1186 C C . THR A 1 180 ? 0.104 15.877 1.884 1.00 98.44 180 THR A C 1
ATOM 1188 O O . THR A 1 180 ? 0.860 15.626 2.820 1.00 98.44 180 THR A O 1
ATOM 1191 N N . GLY A 1 181 ? 0.429 16.764 0.940 1.00 97.88 181 GLY A N 1
ATOM 1192 C CA . GLY A 1 181 ? 1.678 17.528 0.987 1.00 97.88 181 GLY A CA 1
ATOM 1193 C C . GLY A 1 181 ? 2.945 16.660 0.994 1.00 97.88 181 GLY A C 1
ATOM 1194 O O . GLY A 1 181 ? 3.949 17.079 1.559 1.00 97.88 181 GLY A O 1
ATOM 1195 N N . GLY A 1 182 ? 2.896 15.461 0.399 1.00 98.25 182 GLY A N 1
ATOM 1196 C CA . GLY A 1 182 ? 4.003 14.498 0.379 1.00 98.25 182 GLY A CA 1
ATOM 1197 C C . GLY A 1 182 ? 4.148 13.653 1.650 1.00 98.25 182 GLY A C 1
ATOM 1198 O O . GLY A 1 182 ? 5.087 12.869 1.737 1.00 98.25 182 GLY A O 1
ATOM 1199 N N . GLN A 1 183 ? 3.252 13.789 2.632 1.00 98.44 183 GLN A N 1
ATOM 1200 C CA . GLN A 1 183 ? 3.202 12.910 3.805 1.00 98.44 183 GLN A CA 1
ATOM 1201 C C . GLN A 1 183 ? 2.105 11.868 3.632 1.00 98.44 183 GLN A C 1
ATOM 1203 O O . GLN A 1 183 ? 0.987 12.208 3.245 1.00 98.44 183 GLN A O 1
ATOM 1208 N N . ILE A 1 184 ? 2.434 10.615 3.938 1.00 98.75 184 ILE A N 1
ATOM 1209 C CA . ILE A 1 184 ? 1.472 9.517 3.977 1.00 98.75 184 ILE A CA 1
ATOM 1210 C C . ILE A 1 184 ? 0.764 9.524 5.333 1.00 98.75 184 ILE A C 1
ATOM 1212 O O . ILE A 1 184 ? 1.426 9.540 6.372 1.00 98.75 184 ILE A O 1
ATOM 1216 N N . THR A 1 185 ? -0.561 9.440 5.313 1.00 98.69 185 THR A N 1
ATOM 1217 C CA . THR A 1 185 ? -1.394 9.125 6.476 1.00 98.69 185 THR A CA 1
ATOM 1218 C C . THR A 1 185 ? -2.009 7.750 6.269 1.00 98.69 185 THR A C 1
ATOM 1220 O O . THR A 1 185 ? -2.684 7.519 5.264 1.00 98.69 185 THR A O 1
ATOM 1223 N N . LEU A 1 186 ? -1.742 6.839 7.203 1.00 98.69 186 LEU A N 1
ATOM 1224 C CA . LEU A 1 186 ? -2.328 5.506 7.232 1.00 98.69 186 LEU A CA 1
ATOM 1225 C C . LEU A 1 186 ? -3.492 5.465 8.211 1.00 98.69 186 LEU A C 1
ATOM 1227 O O . LEU A 1 186 ? -3.392 6.001 9.316 1.00 98.69 186 LEU A O 1
ATOM 1231 N N . GLU A 1 187 ? -4.556 4.781 7.815 1.00 98.00 187 GLU A N 1
ATOM 1232 C CA . GLU A 1 187 ? -5.784 4.669 8.594 1.00 98.00 187 GLU A CA 1
ATOM 1233 C C . GLU A 1 187 ? -5.955 3.255 9.163 1.00 98.00 187 GLU A C 1
ATOM 1235 O O . GLU A 1 187 ? -5.639 2.242 8.532 1.00 98.00 187 GLU A O 1
ATOM 1240 N N . THR A 1 188 ? -6.482 3.183 10.380 1.00 96.25 188 THR A N 1
ATOM 1241 C CA . THR A 1 188 ? -7.035 1.941 10.939 1.00 96.25 188 THR A CA 1
ATOM 1242 C C . THR A 1 188 ? -8.358 1.585 10.261 1.00 96.25 188 THR A C 1
ATOM 1244 O O . THR A 1 188 ? -9.032 2.441 9.679 1.00 96.25 188 THR A O 1
ATOM 1247 N N . SER A 1 189 ? -8.797 0.331 10.395 1.00 93.38 189 SER A N 1
ATOM 1248 C CA . SER A 1 189 ? -10.215 0.053 10.181 1.00 93.38 189 SER A CA 1
ATOM 1249 C C . SER A 1 189 ? -11.040 0.444 11.410 1.00 93.38 189 SER A C 1
ATOM 1251 O O . SER A 1 189 ? -10.511 0.617 12.503 1.00 93.38 189 SER A O 1
ATOM 1253 N N . THR A 1 190 ? -12.364 0.536 11.286 1.00 89.06 190 THR A N 1
ATOM 1254 C CA . THR A 1 190 ? -13.238 0.617 12.476 1.00 89.06 190 THR A CA 1
ATOM 1255 C C . THR A 1 190 ? -13.215 -0.679 13.300 1.00 89.06 190 THR A C 1
ATOM 1257 O O . THR A 1 190 ? -13.594 -0.678 14.474 1.00 89.06 190 THR A O 1
ATOM 1260 N N . GLY A 1 191 ? -12.737 -1.789 12.721 1.00 84.62 191 GLY A N 1
ATOM 1261 C CA . GLY A 1 191 ? -12.712 -3.123 13.327 1.00 84.62 191 GLY A CA 1
ATOM 1262 C C . GLY A 1 191 ? -11.412 -3.498 14.045 1.00 84.62 191 GLY A C 1
ATOM 1263 O O . GLY A 1 191 ? -11.467 -4.290 14.984 1.00 84.62 191 GLY A O 1
ATOM 1264 N N . ALA A 1 192 ? -10.269 -2.918 13.670 1.00 88.81 192 ALA A N 1
ATOM 1265 C CA . ALA A 1 192 ? -8.968 -3.263 14.242 1.00 88.81 192 ALA A CA 1
ATOM 1266 C C . ALA A 1 192 ? -7.984 -2.086 14.230 1.00 88.81 192 ALA A C 1
ATOM 1268 O O . ALA A 1 192 ? -8.050 -1.215 13.364 1.00 88.81 192 ALA A O 1
ATOM 1269 N N . ASP A 1 193 ? -7.043 -2.109 15.173 1.00 93.94 193 ASP A N 1
ATOM 1270 C CA . ASP A 1 193 ? -5.872 -1.231 15.149 1.00 93.94 193 ASP A CA 1
ATOM 1271 C C . ASP A 1 193 ? -4.979 -1.564 13.942 1.00 93.94 193 ASP A C 1
ATOM 1273 O O . ASP A 1 193 ? -5.096 -2.627 13.326 1.00 93.94 193 ASP A O 1
ATOM 1277 N N . LEU A 1 194 ? -4.080 -0.649 13.595 1.00 97.31 194 LEU A N 1
ATOM 1278 C CA . LEU A 1 194 ? -3.116 -0.817 12.516 1.00 97.31 194 LEU A CA 1
ATOM 1279 C C . LEU A 1 194 ? -1.751 -1.174 13.104 1.00 97.31 194 LEU A C 1
ATOM 1281 O O . LEU A 1 194 ? -1.264 -0.500 14.011 1.00 97.31 194 LEU A O 1
ATOM 1285 N N . SER A 1 195 ? -1.110 -2.186 12.532 1.00 98.31 195 SER A N 1
ATOM 1286 C CA . SER A 1 195 ? 0.280 -2.552 12.774 1.00 98.31 195 SER A CA 1
ATOM 1287 C C . SER A 1 195 ? 0.950 -2.876 11.445 1.00 98.31 195 SER A C 1
ATOM 1289 O O . SER A 1 195 ? 0.631 -3.882 10.808 1.00 98.31 195 SER A O 1
ATOM 1291 N N . VAL A 1 196 ? 1.874 -2.015 11.023 1.00 98.75 196 VAL A N 1
ATOM 1292 C CA . VAL A 1 196 ? 2.715 -2.211 9.838 1.00 98.75 196 VAL A CA 1
ATOM 1293 C C . VAL A 1 196 ? 4.118 -2.566 10.302 1.00 98.75 196 VAL A C 1
ATOM 1295 O O . VAL A 1 196 ? 4.762 -1.764 10.976 1.00 98.75 196 VAL A O 1
ATOM 1298 N N . VAL A 1 197 ? 4.606 -3.746 9.926 1.00 98.56 197 VAL A N 1
ATOM 1299 C CA . VAL A 1 197 ? 5.937 -4.242 10.301 1.00 98.56 197 VAL A CA 1
ATOM 1300 C C . VAL A 1 197 ? 6.717 -4.593 9.045 1.00 98.56 197 VAL A C 1
ATOM 1302 O O . VAL A 1 197 ? 6.308 -5.451 8.268 1.00 98.56 197 VAL A O 1
ATOM 1305 N N . GLY A 1 198 ? 7.861 -3.951 8.849 1.00 98.19 198 GLY A N 1
ATOM 1306 C CA . GLY A 1 198 ? 8.700 -4.149 7.668 1.00 98.19 198 GLY A CA 1
ATOM 1307 C C . GLY A 1 198 ? 10.110 -3.631 7.886 1.00 98.19 198 GLY A C 1
ATOM 1308 O O . GLY A 1 198 ? 10.412 -3.069 8.939 1.00 98.19 198 GLY A O 1
ATOM 1309 N N . LYS A 1 199 ? 10.988 -3.805 6.893 1.00 98.00 199 LYS A N 1
ATOM 1310 C CA . LYS A 1 199 ? 12.355 -3.271 6.976 1.00 98.00 199 LYS A CA 1
ATOM 1311 C C . LYS A 1 199 ? 12.335 -1.758 7.160 1.00 98.00 199 LYS A C 1
ATOM 1313 O O . LYS A 1 199 ? 11.631 -1.064 6.427 1.00 98.00 199 LYS A O 1
ATOM 1318 N N . ALA A 1 200 ? 13.124 -1.263 8.113 1.00 97.88 200 ALA A N 1
ATOM 1319 C CA . ALA A 1 200 ? 13.151 0.148 8.481 1.00 97.88 200 ALA A CA 1
ATOM 1320 C C . ALA A 1 200 ? 13.436 1.036 7.267 1.00 97.88 200 ALA A C 1
ATOM 1322 O O . ALA A 1 200 ? 12.684 1.972 7.020 1.00 97.88 200 ALA A O 1
ATOM 1323 N N . ASP A 1 201 ? 14.422 0.670 6.446 1.00 97.31 201 ASP A N 1
ATOM 1324 C CA . ASP A 1 201 ? 14.750 1.424 5.234 1.00 97.31 201 ASP A CA 1
ATOM 1325 C C . ASP A 1 201 ? 13.606 1.449 4.204 1.00 97.31 201 ASP A C 1
ATOM 1327 O O . ASP A 1 201 ? 13.361 2.485 3.595 1.00 97.31 201 ASP A O 1
ATOM 1331 N N . LEU A 1 202 ? 12.854 0.352 4.036 1.00 97.69 202 LEU A N 1
ATOM 1332 C CA . LEU A 1 202 ? 11.696 0.316 3.128 1.00 97.69 202 LEU A CA 1
ATOM 1333 C C . LEU A 1 202 ? 10.587 1.249 3.629 1.00 97.69 202 LEU A C 1
ATOM 1335 O O . LEU A 1 202 ? 10.066 2.072 2.875 1.00 97.69 202 LEU A O 1
ATOM 1339 N N . LEU A 1 203 ? 10.255 1.167 4.921 1.00 98.25 203 LEU A N 1
ATOM 1340 C CA . LEU A 1 203 ? 9.252 2.045 5.531 1.00 98.25 203 LEU A CA 1
ATOM 1341 C C . LEU A 1 203 ? 9.726 3.509 5.578 1.00 98.25 203 LEU A C 1
ATOM 1343 O O . LEU A 1 203 ? 8.907 4.429 5.511 1.00 98.25 203 LEU A O 1
ATOM 1347 N N . LYS A 1 204 ? 11.043 3.742 5.638 1.00 98.19 204 LYS A N 1
ATOM 1348 C CA . LYS A 1 204 ? 11.655 5.069 5.536 1.00 98.19 204 LYS A CA 1
ATOM 1349 C C . LYS A 1 204 ? 11.502 5.661 4.140 1.00 98.19 204 LYS A C 1
ATOM 1351 O O . LYS A 1 204 ? 11.219 6.853 4.045 1.00 98.19 204 LYS A O 1
ATOM 1356 N N . THR A 1 205 ? 11.631 4.863 3.079 1.00 97.56 205 THR A N 1
ATOM 1357 C CA . THR A 1 205 ? 11.395 5.317 1.695 1.00 97.56 205 THR A CA 1
ATOM 1358 C C . THR A 1 205 ? 9.961 5.821 1.497 1.00 97.56 205 THR A C 1
ATOM 1360 O O . THR A 1 205 ? 9.747 6.783 0.769 1.00 97.56 205 THR A O 1
ATOM 1363 N N . LEU A 1 206 ? 8.987 5.239 2.205 1.00 98.12 206 LEU A N 1
ATOM 1364 C CA . LEU A 1 206 ? 7.600 5.725 2.251 1.00 98.12 206 LEU A CA 1
ATOM 1365 C C . LEU A 1 206 ? 7.400 6.933 3.190 1.00 98.12 206 LEU A C 1
ATOM 1367 O O . LEU A 1 206 ? 6.305 7.477 3.277 1.00 98.12 206 LEU A O 1
ATOM 1371 N N . GLY A 1 207 ? 8.429 7.355 3.928 1.00 98.12 207 GLY A N 1
ATOM 1372 C CA . GLY A 1 207 ? 8.345 8.450 4.897 1.00 98.12 207 GLY A CA 1
ATOM 1373 C C . GLY A 1 207 ? 7.597 8.110 6.188 1.00 98.12 207 GLY A C 1
ATOM 1374 O O . GLY A 1 207 ? 7.301 9.017 6.961 1.00 98.12 207 GLY A O 1
ATOM 1375 N N . LEU A 1 208 ? 7.306 6.830 6.447 1.00 98.19 208 LEU A N 1
ATOM 1376 C CA . LEU A 1 208 ? 6.519 6.382 7.605 1.00 98.19 208 LEU A CA 1
ATOM 1377 C C . LEU A 1 208 ? 7.330 6.321 8.905 1.00 98.19 208 LEU A C 1
ATOM 1379 O O . LEU A 1 208 ? 6.765 6.314 9.992 1.00 98.19 208 LEU A O 1
ATOM 1383 N N . THR A 1 209 ? 8.657 6.295 8.809 1.00 97.81 209 THR A N 1
ATOM 1384 C CA . THR A 1 209 ? 9.570 6.283 9.959 1.00 97.81 209 THR A CA 1
ATOM 1385 C C . THR A 1 209 ? 10.799 7.149 9.6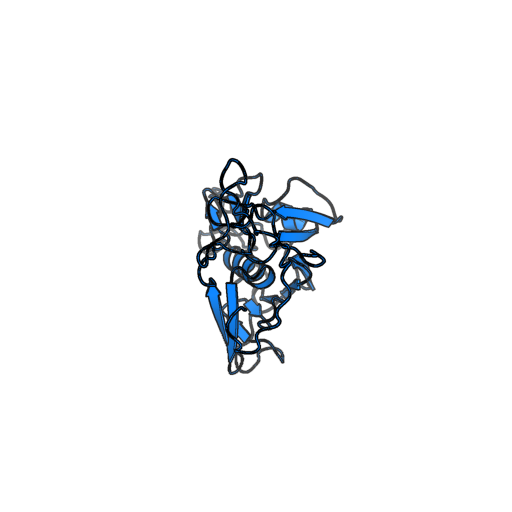96 1.00 97.81 209 THR A C 1
ATOM 1387 O O . THR A 1 209 ? 11.018 7.638 8.588 1.00 97.81 209 THR A O 1
ATOM 1390 N N . THR A 1 210 ? 11.613 7.374 10.723 1.00 97.25 210 THR A N 1
ATOM 1391 C CA . THR A 1 210 ? 12.985 7.898 10.619 1.00 97.25 210 THR A CA 1
ATOM 1392 C C . THR A 1 210 ? 14.040 6.829 10.893 1.00 97.25 210 THR A C 1
ATOM 1394 O O . THR A 1 210 ? 15.222 7.104 10.705 1.00 97.25 210 THR A O 1
ATOM 1397 N N . ALA A 1 211 ? 13.626 5.626 11.302 1.00 96.38 211 ALA A N 1
ATOM 1398 C CA . ALA A 1 211 ? 14.517 4.498 11.526 1.00 96.38 211 ALA A CA 1
ATOM 1399 C C . ALA A 1 211 ? 15.226 4.080 10.229 1.00 96.38 211 ALA A C 1
ATOM 1401 O O . ALA A 1 211 ? 14.653 4.168 9.143 1.00 96.38 211 ALA A O 1
ATOM 1402 N N . THR A 1 212 ? 16.459 3.600 10.365 1.00 94.62 212 THR A N 1
ATOM 1403 C CA . THR A 1 212 ? 17.301 3.126 9.261 1.00 94.62 212 THR A CA 1
ATOM 1404 C C . THR A 1 212 ? 17.900 1.758 9.583 1.00 94.62 212 THR A C 1
ATOM 1406 O O . THR A 1 212 ? 17.932 1.324 10.738 1.00 94.62 212 THR A O 1
ATOM 1409 N N . GLY A 1 213 ? 18.387 1.076 8.552 1.00 92.19 213 GLY A N 1
ATOM 1410 C CA . GLY A 1 213 ? 19.039 -0.221 8.629 1.00 92.19 213 GLY A CA 1
ATOM 1411 C C . GLY A 1 213 ? 18.132 -1.402 8.277 1.00 92.19 213 GLY A C 1
ATOM 1412 O O . GLY A 1 213 ? 16.936 -1.290 8.003 1.00 92.19 213 GLY A O 1
ATOM 1413 N N . SER A 1 214 ? 18.735 -2.591 8.323 1.00 88.06 214 SER A N 1
ATOM 1414 C CA . SER A 1 214 ? 18.122 -3.845 7.874 1.00 88.06 214 SER A CA 1
ATOM 1415 C C . SER A 1 214 ? 17.188 -4.507 8.894 1.00 88.06 214 SER A C 1
ATOM 1417 O O . SER A 1 214 ? 16.645 -5.577 8.596 1.00 88.06 214 SER A O 1
ATOM 1419 N N . GLY A 1 215 ? 17.012 -3.905 10.074 1.00 96.00 215 GLY A N 1
ATOM 1420 C CA . GLY A 1 215 ? 16.063 -4.342 11.098 1.00 96.00 215 GLY A CA 1
ATOM 1421 C C . GLY A 1 215 ? 14.619 -3.980 10.749 1.00 96.00 215 GLY A C 1
ATOM 1422 O O . GLY A 1 215 ? 14.361 -3.223 9.811 1.00 96.00 215 GLY A O 1
ATOM 1423 N N . ASN A 1 216 ? 13.670 -4.522 11.510 1.00 97.25 216 ASN A N 1
ATOM 1424 C CA . ASN A 1 216 ? 12.265 -4.167 11.344 1.00 97.25 216 ASN A CA 1
ATOM 1425 C C . ASN A 1 216 ? 11.943 -2.876 12.104 1.00 97.25 216 ASN A C 1
ATOM 1427 O O . ASN A 1 216 ? 12.383 -2.691 13.237 1.00 97.25 216 ASN A O 1
ATOM 1431 N N . ALA A 1 217 ? 11.134 -2.020 11.489 1.00 97.94 217 ALA A N 1
ATOM 1432 C CA . ALA A 1 217 ? 10.408 -0.959 12.168 1.00 97.94 217 ALA A CA 1
ATOM 1433 C C . ALA A 1 217 ? 8.921 -1.324 12.224 1.00 97.94 217 ALA A C 1
ATOM 1435 O O . ALA A 1 217 ? 8.419 -2.046 11.358 1.00 97.94 217 ALA A O 1
ATOM 1436 N N . THR A 1 218 ? 8.237 -0.798 13.237 1.00 98.19 218 THR A N 1
ATOM 1437 C CA . THR A 1 218 ? 6.804 -1.003 13.443 1.00 98.19 218 THR A CA 1
ATOM 1438 C C . THR A 1 218 ? 6.104 0.345 13.494 1.00 98.19 218 THR A C 1
ATOM 1440 O O . THR A 1 218 ? 6.495 1.213 14.274 1.00 98.19 218 THR A O 1
ATOM 1443 N N . ILE A 1 219 ? 5.080 0.516 12.662 1.00 98.31 219 ILE A N 1
ATOM 1444 C CA . ILE A 1 219 ? 4.197 1.684 12.645 1.00 98.31 219 ILE A CA 1
ATOM 1445 C C . ILE A 1 219 ? 2.847 1.239 13.175 1.00 98.31 219 ILE A C 1
ATOM 1447 O O . ILE A 1 219 ? 2.306 0.241 12.699 1.00 98.31 219 ILE A O 1
ATOM 1451 N N . THR A 1 220 ? 2.299 1.973 14.136 1.00 97.88 220 THR A N 1
ATOM 1452 C CA . THR A 1 220 ? 0.991 1.661 14.705 1.00 97.88 220 THR A CA 1
ATOM 1453 C C . THR A 1 220 ? 0.058 2.858 14.663 1.00 97.88 220 THR A C 1
ATOM 1455 O O . THR A 1 220 ? 0.484 4.008 14.758 1.00 97.88 220 THR A O 1
ATOM 1458 N N . ALA A 1 221 ? -1.231 2.566 14.538 1.00 96.75 221 ALA A N 1
ATOM 1459 C CA . ALA A 1 221 ? -2.309 3.495 14.834 1.00 96.75 221 ALA A CA 1
ATOM 1460 C C . ALA A 1 221 ? -3.374 2.739 15.626 1.00 96.75 221 ALA A C 1
ATOM 1462 O O . ALA A 1 221 ? -3.696 1.598 15.299 1.00 96.75 221 ALA A O 1
ATOM 1463 N N . THR A 1 222 ? -3.908 3.358 16.671 1.00 93.06 222 THR A N 1
ATOM 1464 C CA . THR A 1 222 ? -4.929 2.751 17.531 1.00 93.06 222 THR A CA 1
ATOM 1465 C C . THR A 1 222 ? -6.280 3.383 17.260 1.00 93.06 222 THR A C 1
ATOM 1467 O O . THR A 1 222 ? -6.371 4.607 17.127 1.00 93.06 222 THR A O 1
ATOM 1470 N N . ARG A 1 223 ? -7.341 2.577 17.246 1.00 91.00 223 ARG A N 1
ATOM 1471 C CA . ARG A 1 223 ? -8.713 3.090 17.252 1.00 91.00 223 ARG A CA 1
ATOM 1472 C C . ARG A 1 223 ? -8.970 3.896 18.526 1.00 91.00 223 ARG A C 1
ATOM 1474 O O . ARG A 1 223 ? -8.353 3.662 19.565 1.00 91.00 223 ARG A O 1
ATOM 1481 N N . THR A 1 224 ? -9.916 4.828 18.460 1.00 82.50 224 THR A N 1
ATOM 1482 C CA . THR A 1 224 ? -10.343 5.630 19.621 1.00 82.50 224 THR A CA 1
ATOM 1483 C C . THR A 1 224 ? -11.838 5.470 19.870 1.00 82.50 224 THR A C 1
ATOM 1485 O O . THR A 1 224 ? -12.588 5.101 18.972 1.00 82.50 224 THR A O 1
ATOM 1488 N N . THR A 1 225 ? -12.303 5.702 21.094 1.00 81.06 225 THR A N 1
ATOM 1489 C CA . THR A 1 225 ? -13.742 5.824 21.366 1.00 81.06 225 THR A CA 1
ATOM 1490 C C . THR A 1 225 ? -14.208 7.249 21.057 1.00 81.06 225 THR A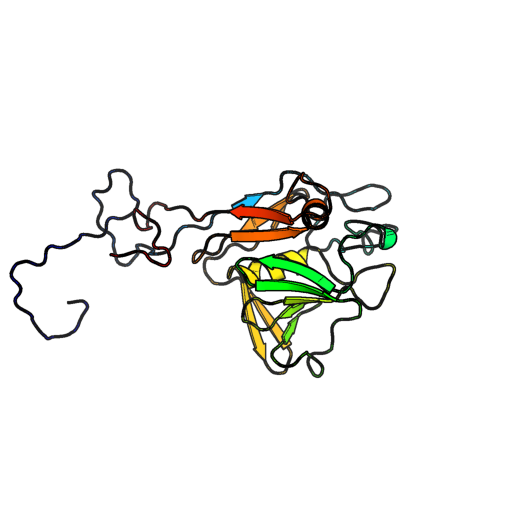 C 1
ATOM 1492 O O . THR A 1 225 ? -13.414 8.190 21.057 1.00 81.06 225 THR A O 1
ATOM 1495 N N . ALA A 1 226 ? -15.498 7.426 20.785 1.00 76.38 226 ALA A N 1
ATOM 1496 C CA . ALA A 1 226 ? -16.093 8.739 20.559 1.00 76.38 226 ALA A CA 1
ATOM 1497 C C . ALA A 1 226 ? -17.524 8.807 21.098 1.00 76.38 226 ALA A C 1
ATOM 1499 O O . ALA A 1 226 ? -18.123 7.805 21.492 1.00 76.38 226 ALA A O 1
ATOM 1500 N N . THR A 1 227 ? -18.100 10.007 21.072 1.00 69.75 227 THR A N 1
ATOM 1501 C CA . THR A 1 227 ? -19.531 10.211 21.305 1.00 69.75 227 THR A CA 1
ATOM 1502 C C . THR A 1 227 ? -20.326 9.346 20.325 1.00 69.75 227 THR A C 1
ATOM 1504 O O . THR A 1 227 ? -20.243 9.544 19.115 1.00 69.75 227 THR A O 1
ATOM 1507 N N . GLY A 1 228 ? -21.075 8.373 20.846 1.00 72.75 228 GLY A N 1
ATOM 1508 C CA . GLY A 1 228 ? -21.788 7.383 20.034 1.00 72.75 228 GLY A CA 1
ATOM 1509 C C . GLY A 1 228 ? -21.099 6.021 19.884 1.00 72.75 228 GLY A C 1
ATOM 1510 O O . GLY A 1 228 ? -21.738 5.118 19.360 1.00 72.75 228 GLY A O 1
ATOM 1511 N N . SER A 1 229 ? -19.876 5.808 20.384 1.00 79.25 229 SER A N 1
ATOM 1512 C CA . SER A 1 229 ? -19.329 4.456 20.600 1.00 79.25 229 SER A CA 1
ATOM 1513 C C . SER A 1 229 ? -19.627 3.963 22.017 1.00 79.25 229 SER A C 1
ATOM 1515 O O . SER A 1 229 ? -20.161 4.705 22.844 1.00 79.25 229 SER A O 1
ATOM 1517 N N . LEU A 1 230 ? -19.259 2.723 22.332 1.00 81.50 230 LEU A N 1
ATOM 1518 C CA . LEU A 1 230 ? -19.128 2.282 23.722 1.00 81.50 230 LEU A CA 1
ATOM 1519 C C . LEU A 1 230 ? -18.028 3.060 24.465 1.00 81.50 230 LEU A C 1
ATOM 1521 O O . LEU A 1 230 ? -17.125 3.631 23.845 1.00 81.50 230 LEU A O 1
ATOM 1525 N N . ALA A 1 231 ? -18.118 3.081 25.799 1.00 76.44 231 ALA A N 1
ATOM 1526 C CA . ALA A 1 231 ? -17.135 3.731 26.671 1.00 76.44 231 ALA A CA 1
ATOM 1527 C C . ALA A 1 231 ? -15.748 3.066 26.641 1.00 76.44 231 ALA A C 1
ATOM 1529 O O . ALA A 1 231 ? -14.744 3.724 26.908 1.00 76.44 231 ALA A O 1
ATOM 1530 N N . SER A 1 232 ? -15.687 1.786 26.274 1.00 74.75 232 SER A N 1
ATOM 1531 C CA . SER A 1 232 ? -14.459 1.050 25.998 1.00 74.75 232 SER A CA 1
ATOM 1532 C C . SER A 1 232 ? -14.523 0.410 24.617 1.00 74.75 232 SER A C 1
ATOM 1534 O O . SER A 1 232 ? -15.596 0.088 24.102 1.00 74.75 232 SER A O 1
ATOM 1536 N N . LEU A 1 233 ? -13.353 0.220 24.016 1.00 76.62 233 LEU A N 1
ATOM 1537 C CA . LEU A 1 233 ? -13.232 -0.548 22.790 1.00 76.62 233 LEU A CA 1
ATOM 1538 C C . LEU A 1 233 ? -13.463 -2.027 23.099 1.00 76.62 233 LEU A C 1
ATOM 1540 O O . LEU A 1 233 ? -12.828 -2.571 24.000 1.00 76.62 233 LEU A O 1
ATOM 1544 N N . ILE A 1 234 ? -14.329 -2.683 22.331 1.00 73.12 234 ILE A N 1
ATOM 1545 C CA . ILE A 1 234 ? -14.405 -4.142 22.345 1.00 73.12 234 ILE A CA 1
ATOM 1546 C C . ILE A 1 234 ? -13.288 -4.669 21.439 1.00 73.12 234 ILE A C 1
ATOM 1548 O O . ILE A 1 234 ? -13.266 -4.421 20.229 1.00 73.12 234 ILE A O 1
ATOM 1552 N N . THR A 1 235 ? -12.328 -5.360 22.044 1.00 69.62 235 THR A N 1
ATOM 1553 C CA . THR A 1 235 ? -11.231 -6.061 21.362 1.00 69.62 235 THR A CA 1
ATOM 1554 C C . THR A 1 235 ? -11.398 -7.570 21.495 1.00 69.62 235 THR A C 1
ATOM 1556 O O . THR A 1 235 ? -12.153 -8.037 22.351 1.00 69.62 235 THR A O 1
ATOM 1559 N N . ASP A 1 236 ? -10.676 -8.343 20.684 1.00 58.88 236 ASP A N 1
ATOM 1560 C CA . ASP A 1 236 ? -10.581 -9.790 20.898 1.00 58.88 236 ASP A CA 1
ATOM 1561 C C . ASP A 1 236 ? -10.159 -10.096 22.349 1.00 58.88 236 ASP A C 1
ATOM 1563 O O . ASP A 1 236 ? -9.357 -9.368 22.943 1.00 58.88 236 ASP A O 1
ATOM 1567 N N . GLY A 1 237 ? -10.780 -11.114 22.944 1.00 58.56 237 GLY A N 1
ATOM 1568 C CA . GLY A 1 237 ? -10.632 -11.458 24.360 1.00 58.56 237 GLY A CA 1
ATOM 1569 C C . GLY A 1 237 ? -11.396 -10.570 25.354 1.00 58.56 237 GLY A C 1
ATOM 1570 O O . GLY A 1 237 ? -11.327 -10.833 26.554 1.00 58.56 237 GLY A O 1
ATOM 1571 N N . SER A 1 238 ? -12.142 -9.553 24.905 1.00 66.62 238 SER A N 1
ATOM 1572 C CA . SER A 1 238 ? -13.015 -8.785 25.806 1.00 66.62 238 SER A CA 1
ATOM 1573 C C . SER A 1 238 ? -14.118 -9.679 26.375 1.00 66.62 238 SER A C 1
ATOM 1575 O O . SER A 1 238 ? -14.872 -10.300 25.627 1.00 66.62 238 SER A O 1
ATOM 1577 N N . THR A 1 239 ? -14.248 -9.712 27.700 1.00 63.69 239 THR A N 1
ATOM 1578 C CA . THR A 1 239 ? -15.399 -10.307 28.388 1.00 63.69 239 THR A CA 1
ATOM 1579 C C . THR A 1 239 ? -16.401 -9.211 28.722 1.00 63.69 239 THR A C 1
ATOM 1581 O O . THR A 1 239 ? -16.010 -8.190 29.292 1.00 63.69 239 THR A O 1
ATOM 1584 N N . LEU A 1 240 ? -17.668 -9.422 28.368 1.00 63.00 240 LEU A N 1
ATOM 1585 C CA . LEU A 1 240 ? -18.771 -8.503 28.657 1.00 63.00 240 LEU A CA 1
ATOM 1586 C C . LEU A 1 240 ? -19.501 -8.883 29.953 1.00 63.00 240 LEU A C 1
ATOM 1588 O O . LEU A 1 240 ? -19.669 -10.103 30.174 1.00 63.00 240 LEU A O 1
#